Protein AF-W0BD82-F1 (afdb_monomer)

pLDDT: mean 80.07, std 16.19, range [26.8, 98.25]

Radius of gyration: 20.44 Å; Cα contacts (8 Å, |Δi|>4): 645; chains: 1; bounding box: 53×42×52 Å

Foldseek 3Di:
DQQDPDCVNAVFPPDGPDPDADDPVPAPKAFPQDWDWDDAFPDTWIWGWIFHWDDPGNPDTFTAIDTHTDPTPDDDDDQDPFQDDLPVVPDDGGHPQRRVPVPCVVFQKKWWQDAPPLARTDIDTHDDDADPFLAKFFADPFSARKFKWQAKAFPVRHDQAGDPVSIFIEGEDQPVFLAKEFAPSRQVSVLVVQLVQQDPQVVPPDVCLSPVQDWDAPVSGPQVSTGWMWIWGQGHVNPDTRTDIHRSPLQWDCTVHPPRITGGRYDYDPPPCNPVQVSGLVVVVVPSDTGRIYHHCSSSNQWMWMWRNPVSTMITTDGSVVVRHD

Structure (mmCIF, N/CA/C/O backbone):
data_AF-W0BD82-F1
#
_entry.id   AF-W0BD82-F1
#
loop_
_atom_site.group_PDB
_atom_site.id
_atom_site.type_symbol
_atom_site.label_atom_id
_atom_site.label_alt_id
_atom_site.label_comp_id
_atom_site.label_asym_id
_atom_site.label_entity_id
_atom_site.label_seq_id
_atom_site.pdbx_PDB_ins_code
_atom_site.Cartn_x
_atom_site.Cartn_y
_atom_site.Cartn_z
_atom_site.occupancy
_atom_site.B_iso_or_equiv
_atom_site.auth_seq_id
_atom_site.auth_comp_id
_atom_site.auth_asym_id
_atom_site.auth_atom_id
_atom_site.pdbx_PDB_model_num
ATOM 1 N N . MET A 1 1 ? -13.146 2.968 -3.872 1.00 27.31 1 MET A N 1
ATOM 2 C CA . MET A 1 1 ? -13.514 1.536 -3.848 1.00 27.31 1 MET A CA 1
ATOM 3 C C . MET A 1 1 ? -14.741 1.400 -2.956 1.00 27.31 1 MET A C 1
ATOM 5 O O . MET A 1 1 ? -14.710 1.926 -1.852 1.00 27.31 1 MET A O 1
ATOM 9 N N . VAL A 1 2 ? -15.839 0.819 -3.445 1.00 26.80 2 VAL A N 1
ATOM 10 C CA . VAL A 1 2 ? -16.992 0.466 -2.598 1.00 26.80 2 VAL A CA 1
ATOM 11 C C . VAL A 1 2 ? -16.743 -0.956 -2.145 1.00 26.80 2 VAL A C 1
ATOM 13 O O . VAL A 1 2 ? -16.673 -1.845 -2.990 1.00 26.80 2 VAL A O 1
ATOM 16 N N . PHE A 1 3 ? -16.589 -1.169 -0.844 1.00 34.66 3 PHE A N 1
ATOM 17 C CA . PHE A 1 3 ? -16.638 -2.517 -0.296 1.00 34.66 3 PHE A CA 1
ATOM 18 C C . PHE A 1 3 ? -18.090 -2.983 -0.413 1.00 34.66 3 PHE A C 1
ATOM 20 O O . PHE A 1 3 ? -18.936 -2.647 0.411 1.00 34.66 3 PHE A O 1
ATOM 27 N N . THR A 1 4 ? -18.404 -3.664 -1.512 1.00 31.05 4 THR A N 1
ATOM 28 C CA . THR A 1 4 ? -19.652 -4.413 -1.627 1.00 31.05 4 THR A CA 1
ATOM 29 C C . THR A 1 4 ? -19.393 -5.732 -0.928 1.00 31.05 4 THR A C 1
ATOM 31 O O . THR A 1 4 ? -18.601 -6.543 -1.395 1.00 31.05 4 THR A O 1
ATOM 34 N N . ALA A 1 5 ? -19.986 -5.902 0.249 1.00 33.72 5 ALA A N 1
ATOM 35 C CA . ALA A 1 5 ? -20.005 -7.199 0.892 1.00 33.72 5 ALA A CA 1
ATOM 36 C C . ALA A 1 5 ? -20.776 -8.147 -0.035 1.00 33.72 5 ALA A C 1
ATOM 38 O O . ALA A 1 5 ? -21.955 -7.935 -0.308 1.00 33.72 5 ALA A O 1
ATOM 39 N N . ASP A 1 6 ? -20.076 -9.119 -0.606 1.00 35.59 6 ASP A N 1
ATOM 40 C CA . ASP A 1 6 ? -20.697 -10.189 -1.370 1.00 35.59 6 ASP A CA 1
ATOM 41 C C . ASP A 1 6 ? -21.516 -11.070 -0.420 1.00 35.59 6 ASP A C 1
ATOM 43 O O . ASP A 1 6 ? -21.002 -11.489 0.615 1.00 35.59 6 ASP A O 1
ATOM 47 N N . GLU A 1 7 ? -22.763 -11.377 -0.770 1.00 34.41 7 GLU A N 1
ATOM 48 C CA . GLU A 1 7 ? -23.641 -12.251 0.012 1.00 34.41 7 GLU A CA 1
ATOM 49 C C . GLU A 1 7 ? -23.109 -13.692 0.109 1.00 34.41 7 GLU A C 1
ATOM 51 O O . GLU A 1 7 ? -23.473 -14.417 1.026 1.00 34.41 7 GLU A O 1
ATOM 56 N N . SER A 1 8 ? -22.204 -14.127 -0.771 1.00 35.75 8 SER A N 1
ATOM 57 C CA . SER A 1 8 ? -21.546 -15.438 -0.630 1.00 35.75 8 SER A CA 1
ATOM 58 C C . SER A 1 8 ? -20.493 -15.473 0.493 1.00 35.75 8 SER A C 1
ATOM 60 O O . SER A 1 8 ? -20.243 -16.530 1.073 1.00 35.75 8 SER A O 1
ATOM 62 N N . TYR A 1 9 ? -19.913 -14.317 0.840 1.00 33.91 9 TYR A N 1
ATOM 63 C CA . TYR A 1 9 ? -18.836 -14.169 1.833 1.00 33.91 9 TYR A CA 1
ATOM 64 C C . TYR A 1 9 ? -19.286 -13.430 3.111 1.00 33.91 9 TYR A C 1
ATOM 66 O O . TYR A 1 9 ? -18.691 -13.603 4.174 1.00 33.91 9 TYR A O 1
ATOM 74 N N . CYS A 1 10 ? -20.363 -12.645 3.029 1.00 35.41 10 CYS A N 1
ATOM 75 C CA . CYS A 1 10 ? -21.155 -12.108 4.133 1.00 35.41 10 CYS A CA 1
ATOM 76 C C . CYS A 1 10 ? -22.647 -12.163 3.741 1.00 35.41 10 CYS A C 1
ATOM 78 O O . CYS A 1 10 ? -23.223 -11.138 3.358 1.00 35.41 10 CYS A O 1
ATOM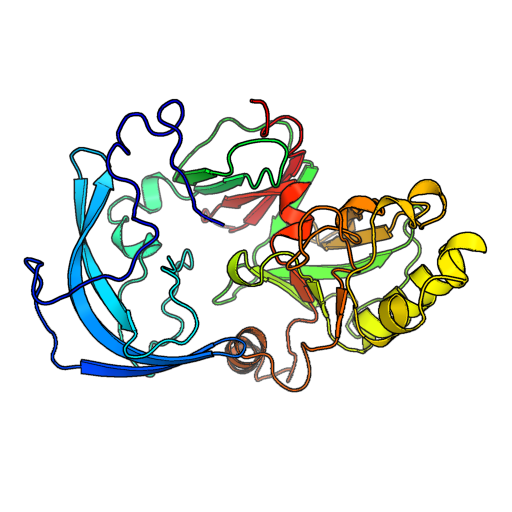 80 N N . PRO A 1 11 ? -23.301 -13.335 3.863 1.00 39.75 11 PRO A N 1
ATOM 81 C CA . PRO A 1 11 ? -24.735 -13.502 3.568 1.00 39.75 11 PRO A CA 1
ATOM 82 C C . PRO A 1 11 ? -25.637 -12.539 4.344 1.00 39.75 11 PRO A C 1
ATOM 84 O O . PRO A 1 11 ? -26.770 -12.271 3.950 1.00 39.75 11 PRO A O 1
ATOM 87 N N . SER A 1 12 ? -25.093 -11.997 5.434 1.00 39.00 12 SER A N 1
ATOM 88 C CA . SER A 1 12 ? -25.736 -11.110 6.383 1.00 39.00 12 SER A CA 1
ATOM 89 C C . SER A 1 12 ? -25.550 -9.610 6.122 1.00 39.00 12 SER A C 1
ATOM 91 O O . SER A 1 12 ? -25.997 -8.769 6.900 1.00 39.00 12 SER A O 1
ATOM 93 N N . CYS A 1 13 ? -24.914 -9.220 5.021 1.00 41.50 13 CYS A N 1
ATOM 94 C CA . CYS A 1 13 ? -24.619 -7.820 4.719 1.00 41.50 13 CYS A CA 1
ATOM 95 C C . CYS A 1 13 ? -25.657 -7.154 3.779 1.00 41.50 13 CYS A C 1
ATOM 97 O O . CYS A 1 13 ? -25.300 -6.313 2.954 1.00 41.50 13 CYS A O 1
ATOM 99 N N . LYS A 1 14 ? -26.957 -7.469 3.924 1.00 42.56 14 LYS A N 1
ATOM 100 C CA . LYS A 1 14 ? -28.064 -6.993 3.051 1.00 42.56 14 LYS A CA 1
ATOM 101 C C . LYS A 1 14 ? -28.249 -5.469 2.976 1.00 42.56 14 LYS A C 1
ATOM 103 O O . LYS A 1 14 ? -28.965 -4.966 2.113 1.00 42.56 14 LYS A O 1
ATOM 108 N N . LYS A 1 15 ? -27.621 -4.713 3.878 1.00 43.41 15 LYS A N 1
ATOM 109 C CA . LYS A 1 15 ? -27.577 -3.248 3.861 1.00 43.41 15 LYS A CA 1
ATOM 110 C C . LYS A 1 15 ? -26.125 -2.828 3.703 1.00 43.41 15 LYS A C 1
ATOM 112 O O . LYS A 1 15 ? -25.404 -2.698 4.689 1.00 43.41 15 LYS A O 1
ATOM 117 N N . ALA A 1 16 ? -25.681 -2.652 2.461 1.00 40.38 16 ALA A N 1
ATOM 118 C CA . ALA A 1 16 ? -24.377 -2.061 2.197 1.00 40.38 16 ALA A CA 1
ATOM 119 C C . ALA A 1 16 ? -24.253 -0.748 2.990 1.00 40.38 16 ALA A C 1
ATOM 121 O O . ALA A 1 16 ? -25.163 0.082 2.937 1.00 40.38 16 ALA A O 1
ATOM 122 N N . LEU A 1 17 ? -23.137 -0.554 3.705 1.00 42.62 17 LEU A N 1
ATOM 123 C CA . LEU A 1 17 ? -22.730 0.769 4.182 1.00 42.62 17 LEU A CA 1
ATOM 124 C C . LEU A 1 17 ? -22.623 1.651 2.938 1.00 42.62 17 LEU A C 1
ATOM 126 O O . LEU A 1 17 ? -21.734 1.500 2.100 1.00 42.62 17 LEU A O 1
ATOM 130 N N . THR A 1 18 ? -23.664 2.450 2.755 1.00 44.38 18 THR A N 1
ATOM 131 C CA . THR A 1 18 ? -24.045 3.080 1.501 1.00 44.38 18 THR A CA 1
ATOM 132 C C . THR A 1 18 ? -22.915 3.932 0.944 1.00 44.38 18 THR A C 1
ATOM 134 O O . THR A 1 18 ? -22.356 4.770 1.646 1.00 44.38 18 THR A O 1
ATOM 137 N N . LYS A 1 19 ? -22.676 3.823 -0.367 1.00 38.34 19 LYS A N 1
ATOM 138 C CA . LYS A 1 19 ? -22.343 5.014 -1.158 1.00 38.34 19 LYS A CA 1
ATOM 139 C C . LYS A 1 19 ? -23.393 6.079 -0.822 1.00 38.34 19 LYS A C 1
ATOM 141 O O . LYS A 1 19 ? -24.553 5.894 -1.176 1.00 38.34 19 LYS A O 1
ATOM 146 N N . GLY A 1 20 ? -23.021 7.150 -0.131 1.00 50.56 20 GLY A N 1
ATOM 147 C CA . GLY A 1 20 ? -23.965 8.225 0.161 1.00 50.56 20 GLY A CA 1
ATOM 148 C C . GLY A 1 20 ? -23.545 9.127 1.311 1.00 50.56 20 GLY A C 1
ATOM 149 O O . GLY A 1 20 ? -22.723 8.762 2.147 1.00 50.56 20 GLY A O 1
ATOM 150 N N . ALA A 1 21 ? -24.129 10.322 1.336 1.00 59.41 21 ALA A N 1
ATOM 151 C CA . ALA A 1 21 ? -24.049 11.216 2.479 1.00 59.41 21 ALA A CA 1
ATOM 152 C C . ALA A 1 21 ? -24.950 10.695 3.606 1.00 59.41 21 ALA A C 1
ATOM 154 O O . ALA A 1 21 ? -26.061 10.219 3.365 1.00 59.41 21 ALA A O 1
ATOM 155 N N . ILE A 1 22 ? -24.476 10.813 4.840 1.00 62.81 22 ILE A N 1
ATOM 156 C CA . ILE A 1 22 ? -25.287 10.561 6.026 1.00 62.81 22 ILE A CA 1
ATOM 157 C C . ILE A 1 22 ? -26.030 11.858 6.356 1.00 62.81 22 ILE A C 1
ATOM 159 O O . ILE A 1 22 ? -25.413 12.921 6.354 1.00 62.81 22 ILE A O 1
ATOM 163 N N . ASN A 1 23 ? -27.332 11.778 6.653 1.00 68.69 23 ASN A N 1
ATOM 164 C CA . ASN A 1 23 ? -28.069 12.880 7.274 1.00 68.69 23 ASN A CA 1
ATOM 165 C C . ASN A 1 23 ? -28.275 12.568 8.769 1.00 68.69 23 ASN A C 1
ATOM 167 O O . ASN A 1 23 ? -29.175 11.788 9.092 1.00 68.69 23 ASN A O 1
ATOM 171 N N . PRO A 1 24 ? -27.474 13.172 9.668 1.00 67.94 24 PRO A N 1
ATOM 172 C CA . PRO A 1 24 ? -27.549 12.932 11.107 1.00 67.94 24 PRO A CA 1
ATOM 173 C C . PRO A 1 24 ? -28.940 13.197 11.704 1.00 67.94 24 PRO A C 1
ATOM 175 O O . PRO A 1 24 ? -29.356 12.495 12.616 1.00 67.94 24 PRO A O 1
ATOM 178 N N . GLU A 1 25 ? -29.690 14.163 11.164 1.00 70.25 25 GLU A N 1
ATOM 179 C CA . GLU A 1 25 ? -31.021 14.551 11.664 1.00 70.25 25 GLU A CA 1
ATOM 180 C C . GLU A 1 25 ? -32.093 13.477 11.425 1.00 70.25 25 GLU A C 1
ATOM 182 O O . GLU A 1 25 ? -33.153 13.505 12.043 1.00 70.25 25 GLU A O 1
ATOM 187 N N . LYS A 1 26 ? -31.829 12.526 10.521 1.00 69.19 26 LYS A N 1
ATOM 188 C CA . LYS A 1 26 ? -32.745 11.428 10.173 1.00 69.19 26 LYS A CA 1
ATOM 189 C C . LYS A 1 26 ? -32.379 10.104 10.846 1.00 69.19 26 LYS A C 1
ATOM 191 O O . LYS A 1 26 ? -32.926 9.068 10.473 1.00 69.19 26 LYS A O 1
ATOM 196 N N . MET A 1 27 ? -31.430 10.113 11.778 1.00 67.06 27 MET A N 1
ATOM 197 C CA . MET A 1 27 ? -30.938 8.910 12.444 1.00 67.06 27 MET A CA 1
ATOM 198 C C . MET A 1 27 ? -31.148 8.990 13.954 1.00 67.06 27 MET A C 1
ATOM 200 O O . MET A 1 27 ? -31.100 10.068 14.539 1.00 67.06 27 MET A O 1
ATOM 204 N N . ASP A 1 28 ? -31.319 7.831 14.588 1.00 71.06 28 ASP A N 1
ATOM 205 C CA . ASP A 1 28 ? -31.291 7.706 16.046 1.00 71.06 28 ASP A CA 1
ATOM 206 C C . ASP A 1 28 ? -29.833 7.705 16.532 1.00 71.06 28 ASP A C 1
ATOM 208 O O . ASP A 1 28 ? -29.162 6.671 16.592 1.00 71.06 28 ASP A O 1
ATOM 212 N N . ILE A 1 29 ? -29.293 8.905 16.743 1.00 78.06 29 ILE A N 1
ATOM 213 C CA . ILE A 1 29 ? -27.889 9.137 17.093 1.00 78.06 29 ILE A CA 1
ATOM 214 C C . ILE A 1 29 ? -27.776 10.162 18.216 1.00 78.06 29 ILE A C 1
ATOM 216 O O . ILE A 1 29 ? -28.561 11.103 18.323 1.00 78.06 29 ILE A O 1
ATOM 220 N N . TYR A 1 30 ? -26.722 10.032 19.015 1.00 82.25 30 TYR A N 1
ATOM 221 C CA . TYR A 1 30 ? -26.390 11.005 20.045 1.00 82.25 30 TYR A CA 1
ATOM 222 C C . TYR A 1 30 ? -25.354 12.002 19.520 1.00 82.25 30 TYR A C 1
ATOM 224 O O . TYR A 1 30 ? -24.216 11.637 19.217 1.00 82.25 30 TYR A O 1
ATOM 232 N N . ASN A 1 31 ? -25.727 13.277 19.414 1.00 81.69 31 ASN A N 1
ATOM 233 C CA . ASN A 1 31 ? -24.783 14.342 19.080 1.00 81.69 31 ASN A CA 1
ATOM 234 C C . ASN A 1 31 ? -23.906 14.663 20.297 1.00 81.69 31 ASN A C 1
ATOM 236 O O . ASN A 1 31 ? -24.405 15.020 21.361 1.00 81.69 31 ASN A O 1
ATOM 240 N N . THR A 1 32 ? -22.587 14.577 20.134 1.00 81.69 32 THR A N 1
ATOM 241 C CA . THR A 1 32 ? -21.650 14.882 21.226 1.00 81.69 32 THR A CA 1
ATOM 242 C C . THR A 1 32 ? -21.374 16.381 21.389 1.00 81.69 32 THR A C 1
ATOM 244 O O . THR A 1 32 ? -20.658 16.765 22.311 1.00 81.69 32 THR A O 1
ATOM 247 N N . ASN A 1 33 ? -21.887 17.222 20.480 1.00 80.38 33 ASN A N 1
ATOM 248 C CA . ASN A 1 33 ? -21.590 18.652 20.331 1.00 80.38 33 ASN A CA 1
ATOM 249 C C . ASN A 1 33 ? -20.097 18.973 20.127 1.00 80.38 33 ASN A C 1
ATOM 251 O O . ASN A 1 33 ? -19.691 20.132 20.206 1.00 80.38 33 ASN A O 1
ATOM 255 N N . LYS A 1 34 ? -19.263 17.964 19.841 1.00 85.62 34 LYS A N 1
ATOM 256 C CA . LYS A 1 34 ? -17.841 18.142 19.543 1.00 85.62 34 LYS A CA 1
ATOM 257 C C . LYS A 1 34 ? -17.617 18.262 18.043 1.00 85.62 34 LYS A C 1
ATOM 259 O O . LYS A 1 34 ? -18.116 17.459 17.253 1.00 85.62 34 LYS A O 1
ATOM 264 N N . THR A 1 35 ? -16.785 19.226 17.670 1.00 85.88 35 THR A N 1
ATOM 265 C CA . THR A 1 35 ? -16.319 19.432 16.298 1.00 85.88 35 THR A CA 1
ATOM 266 C C . THR A 1 35 ? -14.804 19.327 16.230 1.00 85.88 35 THR A C 1
ATOM 268 O O . THR A 1 35 ? -14.109 19.816 17.120 1.00 85.88 35 THR A O 1
ATOM 271 N N . LEU A 1 36 ? -14.279 18.726 15.165 1.00 84.06 36 LEU A N 1
ATOM 272 C CA . LEU A 1 36 ? -12.845 18.580 14.936 1.00 84.06 36 LEU A CA 1
ATOM 273 C C . LEU A 1 36 ? -12.457 19.021 13.536 1.00 84.06 36 LEU A C 1
ATOM 275 O O . LEU A 1 36 ? -13.135 18.708 12.561 1.00 84.06 36 LEU A O 1
ATOM 279 N N . PHE A 1 37 ? -11.288 19.644 13.441 1.00 81.38 37 PHE A N 1
ATOM 280 C CA . PHE A 1 37 ? -10.637 19.892 12.166 1.00 81.38 37 PHE A CA 1
ATOM 281 C C . PHE A 1 37 ? -9.775 18.687 11.758 1.00 81.38 37 PHE A C 1
ATOM 283 O O . PHE A 1 37 ? -8.877 18.239 12.491 1.00 81.38 37 PHE A O 1
ATOM 290 N N . LEU A 1 38 ? -10.051 18.135 10.581 1.00 73.94 38 LEU A N 1
ATOM 291 C CA . LEU A 1 38 ? -9.370 16.978 10.023 1.00 73.94 38 LEU A CA 1
ATOM 292 C C . LEU A 1 38 ? -8.516 17.401 8.828 1.00 73.94 38 LEU A C 1
ATOM 294 O O . LEU A 1 38 ? -9.031 17.818 7.802 1.00 73.94 38 LEU A O 1
ATOM 298 N N . ASN A 1 39 ? -7.201 17.213 8.959 1.00 70.12 39 ASN A N 1
ATOM 299 C CA . ASN A 1 39 ? -6.252 17.278 7.848 1.00 70.12 39 ASN A CA 1
ATOM 300 C C . ASN A 1 39 ? -5.769 15.858 7.517 1.00 70.12 39 ASN A C 1
ATOM 302 O O . ASN A 1 39 ? -5.130 15.209 8.365 1.00 70.12 39 ASN A O 1
ATOM 306 N N . TYR A 1 40 ? -6.059 15.373 6.309 1.00 64.88 40 TYR A N 1
ATOM 307 C CA . TYR A 1 40 ? -5.602 14.071 5.812 1.00 64.88 40 TYR A CA 1
ATOM 308 C C . TYR A 1 40 ? -5.409 14.113 4.292 1.00 64.88 40 TYR A C 1
ATOM 310 O O . TYR A 1 40 ? -6.234 14.663 3.575 1.00 64.88 40 TYR A O 1
ATOM 318 N N . GLY A 1 41 ? -4.297 13.554 3.800 1.00 62.78 41 GLY A N 1
ATOM 319 C CA . GLY A 1 41 ? -3.919 13.668 2.387 1.00 62.78 41 GLY A CA 1
ATOM 320 C C . GLY A 1 41 ? -3.975 15.120 1.892 1.00 62.78 41 GLY A C 1
ATOM 321 O O . GLY A 1 41 ? -3.326 15.997 2.466 1.00 62.78 41 GLY A O 1
ATOM 322 N N . SER A 1 42 ? -4.779 15.359 0.853 1.00 60.66 42 SER A N 1
ATOM 323 C CA . SER A 1 42 ? -5.089 16.680 0.288 1.00 60.66 42 SER A CA 1
ATOM 324 C C . SER A 1 42 ? -6.369 17.327 0.843 1.00 60.66 42 SER A C 1
ATOM 326 O O . SER A 1 42 ? -6.657 18.474 0.500 1.00 60.66 42 SER A O 1
ATOM 328 N N . ALA A 1 43 ? -7.128 16.631 1.694 1.00 65.25 43 ALA A N 1
ATOM 329 C CA . ALA A 1 43 ? -8.412 17.085 2.216 1.00 65.25 43 ALA A CA 1
ATOM 330 C C . ALA A 1 43 ? -8.273 17.828 3.556 1.00 65.25 43 ALA A C 1
ATOM 332 O O . ALA A 1 43 ? -7.430 17.507 4.409 1.00 65.25 43 ALA A O 1
ATOM 333 N N . LYS A 1 44 ? -9.132 18.837 3.724 1.00 72.06 44 LYS A N 1
ATOM 334 C CA . LYS A 1 44 ? -9.312 19.608 4.954 1.00 72.06 44 LYS A CA 1
ATOM 335 C C . LYS A 1 44 ? -10.803 19.690 5.238 1.00 72.06 44 LYS A C 1
ATOM 337 O O . LYS A 1 44 ? -11.505 20.424 4.552 1.00 72.06 44 LYS A O 1
ATOM 342 N N . ASP A 1 45 ? -11.263 18.958 6.241 1.00 76.56 45 ASP A N 1
ATOM 343 C CA . ASP A 1 45 ? -12.683 18.876 6.575 1.00 76.56 45 ASP A CA 1
ATOM 344 C C . ASP A 1 45 ? -12.931 19.277 8.029 1.00 76.56 45 ASP A C 1
ATOM 346 O O . ASP A 1 45 ? -12.077 19.101 8.905 1.00 76.56 45 ASP A O 1
ATOM 350 N N . THR A 1 46 ? -14.141 19.760 8.303 1.00 84.00 46 THR A N 1
ATOM 351 C CA . THR A 1 46 ? -14.653 19.870 9.671 1.00 84.00 46 THR A CA 1
ATOM 352 C C . THR A 1 46 ? -15.606 18.713 9.929 1.00 84.00 46 THR A C 1
ATOM 354 O O . THR A 1 46 ? -16.614 18.559 9.241 1.00 84.00 46 THR A O 1
ATOM 357 N N . ALA A 1 47 ? -15.299 17.899 10.933 1.00 85.62 47 ALA A N 1
ATOM 358 C CA . ALA A 1 47 ? -16.148 16.802 11.367 1.00 85.62 47 ALA A CA 1
ATOM 359 C C . ALA A 1 47 ? -16.951 17.199 12.605 1.00 85.62 47 ALA A C 1
ATOM 361 O O . ALA A 1 47 ? -16.394 17.756 13.549 1.00 85.62 47 ALA A O 1
ATOM 362 N N . THR A 1 48 ? -18.237 16.860 12.635 1.00 86.44 48 THR A N 1
ATOM 363 C CA . THR A 1 48 ? -19.025 16.805 13.876 1.00 86.44 48 THR A CA 1
ATOM 364 C C . THR A 1 48 ? -19.095 15.357 14.345 1.00 86.44 48 THR A C 1
ATOM 366 O O . THR A 1 48 ? -19.273 14.450 13.528 1.00 86.44 48 THR A O 1
ATOM 369 N N . ILE A 1 49 ? -18.913 15.133 15.644 1.00 86.62 49 ILE A N 1
ATOM 370 C CA . ILE A 1 49 ? -18.859 13.788 16.216 1.00 86.62 49 ILE A CA 1
ATOM 371 C C . ILE A 1 49 ? -20.228 13.399 16.761 1.00 86.62 49 ILE A C 1
ATOM 373 O O . ILE A 1 49 ? -20.806 14.096 17.601 1.00 86.62 49 ILE A O 1
ATOM 377 N N . TYR A 1 50 ? -20.694 12.235 16.335 1.00 85.56 50 TYR A N 1
ATOM 378 C CA . TYR A 1 50 ? -21.912 11.607 16.829 1.00 85.56 50 TYR A CA 1
ATOM 379 C C . TYR A 1 50 ? -21.580 10.232 17.393 1.00 85.56 50 TYR A C 1
ATOM 381 O O . TYR A 1 50 ? -20.588 9.624 16.999 1.00 85.56 50 TYR A O 1
ATOM 389 N N . ILE A 1 51 ? -22.422 9.721 18.283 1.00 85.62 51 ILE A N 1
ATOM 390 C CA . ILE A 1 51 ? -22.433 8.312 18.663 1.00 85.62 51 ILE A CA 1
ATOM 391 C C . ILE A 1 51 ? -23.624 7.671 17.960 1.00 85.62 51 ILE A C 1
ATOM 393 O O . ILE A 1 51 ? -24.761 8.097 18.161 1.00 85.62 51 ILE A O 1
ATOM 397 N N . ALA A 1 52 ? -23.358 6.671 17.128 1.00 80.94 52 ALA A N 1
ATOM 398 C CA . ALA A 1 52 ? -24.364 5.998 16.316 1.00 80.94 52 ALA A CA 1
ATOM 399 C C . ALA A 1 52 ? -24.228 4.474 16.421 1.00 80.94 52 ALA A C 1
ATOM 401 O O . ALA A 1 52 ? -23.101 3.974 16.515 1.00 80.94 52 ALA A O 1
ATOM 402 N N . PRO A 1 53 ? -25.336 3.714 16.378 1.00 77.44 53 PRO A N 1
ATOM 403 C CA . PRO A 1 53 ? -25.269 2.270 16.216 1.00 77.44 53 PRO A CA 1
ATOM 404 C C . PRO A 1 53 ? -24.785 1.934 14.799 1.00 77.44 53 PRO A C 1
ATOM 406 O O . PRO A 1 53 ? -25.417 2.285 13.805 1.00 77.44 53 PRO A O 1
ATOM 409 N N . ILE A 1 54 ? -23.651 1.244 14.703 1.00 76.38 54 ILE A N 1
ATOM 410 C CA . ILE A 1 54 ? -23.113 0.710 13.453 1.00 76.38 54 ILE A CA 1
ATOM 411 C C . ILE A 1 54 ? -23.365 -0.790 13.418 1.00 76.38 54 ILE A C 1
ATOM 413 O O . ILE A 1 54 ? -22.872 -1.541 14.262 1.00 76.38 54 ILE A O 1
ATOM 417 N N . GLN A 1 55 ? -24.142 -1.218 12.428 1.00 73.00 55 GLN A N 1
ATOM 418 C CA . GLN A 1 55 ? -24.376 -2.624 12.137 1.00 73.00 55 GLN A CA 1
ATOM 419 C C . GLN A 1 55 ? -23.157 -3.198 11.404 1.00 73.00 55 GLN A C 1
ATOM 421 O O . GLN A 1 55 ? -22.747 -2.667 10.373 1.00 73.00 55 GLN A O 1
ATOM 426 N N . TYR A 1 56 ? -22.569 -4.267 11.943 1.00 69.00 56 TYR A N 1
ATOM 427 C CA . TYR A 1 56 ? -21.402 -4.942 11.351 1.00 69.00 56 TYR A CA 1
ATOM 428 C C . TYR A 1 56 ? -21.664 -6.420 11.016 1.00 69.00 56 TYR A C 1
ATOM 430 O O . TYR A 1 56 ? -20.816 -7.081 10.424 1.00 69.00 56 TYR A O 1
ATOM 438 N N . SER A 1 57 ? -22.836 -6.939 11.392 1.00 62.16 57 SER A N 1
ATOM 439 C CA . SER A 1 57 ? -23.424 -8.196 10.905 1.00 62.16 57 SER A CA 1
ATOM 440 C C . SER A 1 57 ? -24.951 -8.132 11.072 1.00 62.16 57 SER A C 1
ATOM 442 O O . SER A 1 57 ? -25.431 -7.209 11.731 1.00 62.16 57 SER A O 1
ATOM 444 N N . GLU A 1 58 ? -25.704 -9.089 10.518 1.00 61.22 58 GLU A N 1
ATOM 445 C CA . GLU A 1 58 ? -27.186 -9.127 10.558 1.00 61.22 58 GLU A CA 1
ATOM 446 C C . GLU A 1 58 ? -27.759 -8.793 11.939 1.00 61.22 58 GLU A C 1
ATOM 448 O O . GLU A 1 58 ? -28.562 -7.872 12.061 1.00 61.22 58 GLU A O 1
ATOM 453 N N . ASP A 1 59 ? -27.252 -9.447 12.982 1.00 66.25 59 ASP A N 1
ATOM 454 C CA . ASP A 1 59 ? -27.829 -9.345 14.327 1.00 66.25 59 ASP A CA 1
ATOM 455 C C . ASP A 1 59 ? -26.958 -8.548 15.302 1.00 66.25 59 ASP A C 1
ATOM 457 O O . ASP A 1 59 ? -27.267 -8.459 16.492 1.00 66.25 59 ASP A O 1
ATOM 461 N N . LYS A 1 60 ? -25.832 -7.989 14.835 1.00 68.31 60 LYS A N 1
ATOM 462 C CA . LYS A 1 60 ? -24.887 -7.290 15.714 1.00 68.31 60 LYS A CA 1
ATOM 463 C C . LYS A 1 60 ? -24.674 -5.851 15.297 1.00 68.31 60 LYS A C 1
ATOM 465 O O . LYS A 1 60 ? -24.222 -5.542 14.192 1.00 68.31 60 LYS A O 1
ATOM 470 N N . GLN A 1 61 ? -24.920 -4.991 16.272 1.00 75.56 61 GLN A N 1
ATOM 471 C CA . GLN A 1 61 ? -24.653 -3.570 16.227 1.00 75.56 61 GLN A CA 1
ATOM 472 C C 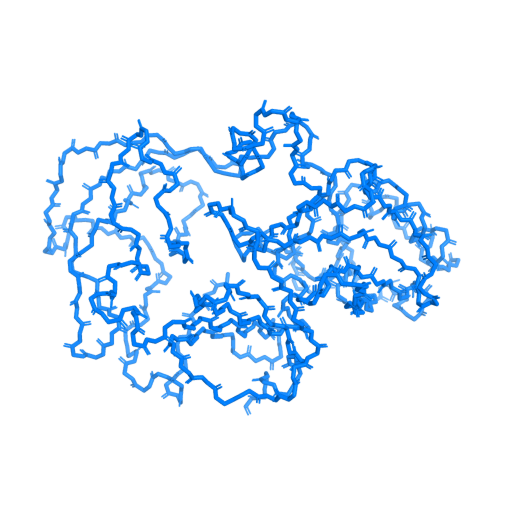. GLN A 1 61 ? -23.704 -3.179 17.350 1.00 75.56 61 GLN A C 1
ATOM 474 O O . GLN A 1 61 ? -23.624 -3.829 18.393 1.00 75.56 61 GLN A O 1
ATOM 479 N N . LEU A 1 62 ? -22.991 -2.091 17.121 1.00 76.12 62 LEU A N 1
ATOM 480 C CA . LEU A 1 62 ? -22.062 -1.509 18.065 1.00 76.12 62 LEU A CA 1
ATOM 481 C C . LEU A 1 62 ? -22.269 0.002 18.055 1.00 76.12 62 LEU A C 1
ATOM 483 O O . LEU A 1 62 ? -22.170 0.628 17.003 1.00 76.12 62 LEU A O 1
ATOM 487 N N . ALA A 1 63 ? -22.488 0.608 19.220 1.00 82.69 63 ALA A N 1
ATOM 488 C CA . ALA A 1 63 ? -22.458 2.061 19.330 1.00 82.69 63 ALA A CA 1
ATOM 489 C C . ALA A 1 63 ? -21.026 2.560 19.086 1.00 82.69 63 ALA A C 1
ATOM 491 O O . ALA A 1 63 ? -20.103 2.183 19.808 1.00 82.69 63 ALA A O 1
ATOM 492 N N . MET A 1 64 ? -20.817 3.421 18.095 1.00 82.69 64 MET A N 1
ATOM 493 C CA . MET A 1 64 ? -19.511 3.962 17.716 1.00 82.69 64 MET A CA 1
ATOM 494 C C . MET A 1 64 ? -19.529 5.474 17.620 1.00 82.69 64 MET A C 1
ATOM 496 O O . MET A 1 64 ? -20.531 6.057 17.221 1.00 82.69 64 MET A O 1
ATOM 500 N N . GLU A 1 65 ? -18.384 6.088 17.906 1.00 84.25 65 GLU A N 1
ATOM 501 C CA . GLU A 1 65 ? -18.151 7.467 17.496 1.00 84.25 65 GLU A CA 1
ATOM 502 C C . GLU A 1 65 ? -17.968 7.503 15.975 1.00 84.25 65 GLU A C 1
ATOM 504 O O . GLU A 1 65 ? -17.087 6.837 15.425 1.00 84.25 65 GLU A O 1
ATOM 509 N N . ILE A 1 66 ? -18.825 8.264 15.300 1.00 82.44 66 ILE A N 1
ATOM 510 C CA . ILE A 1 66 ? -18.755 8.542 13.870 1.00 82.44 66 ILE A CA 1
ATOM 511 C C . ILE A 1 66 ? -18.441 10.018 13.649 1.00 82.44 66 ILE A C 1
ATOM 513 O O . ILE A 1 66 ? -18.917 10.898 14.368 1.00 82.44 66 ILE A O 1
ATOM 517 N N . PHE A 1 67 ? -17.634 10.283 12.629 1.00 83.50 67 PHE A N 1
ATOM 518 C CA . PHE A 1 67 ? -17.184 11.619 12.261 1.00 83.50 67 PHE A CA 1
ATOM 519 C C . PHE A 1 67 ? -17.911 12.015 10.983 1.00 83.50 67 PHE A C 1
ATOM 521 O O . PHE A 1 67 ? -17.591 11.519 9.904 1.00 83.50 67 PHE A O 1
ATOM 528 N N . VAL A 1 68 ? -18.912 12.881 11.105 1.00 80.69 68 VAL A N 1
ATOM 529 C CA . VAL A 1 68 ? -19.690 13.346 9.956 1.00 80.69 68 VAL A CA 1
ATOM 530 C C . VAL A 1 68 ? -19.043 14.617 9.428 1.00 80.69 68 VAL A C 1
ATOM 532 O O . VAL A 1 68 ? -19.012 15.638 10.120 1.00 80.69 68 VAL A O 1
ATOM 535 N N . LEU A 1 69 ? -18.493 14.532 8.218 1.00 78.38 69 LEU A N 1
ATOM 536 C CA . LEU A 1 69 ? -17.833 15.644 7.540 1.00 78.38 69 LEU A CA 1
ATOM 537 C C . LEU A 1 69 ? -18.888 16.622 7.015 1.00 78.38 69 LEU A C 1
ATOM 539 O O . LEU A 1 69 ? -19.774 16.224 6.258 1.00 78.38 69 LEU A O 1
ATOM 543 N N . LYS A 1 70 ? -18.789 17.892 7.411 1.00 71.00 70 LYS A N 1
ATOM 544 C CA . LYS A 1 70 ? -19.581 18.981 6.830 1.00 71.00 70 LYS A CA 1
ATOM 545 C C . LYS A 1 70 ? -18.830 19.553 5.630 1.00 71.00 70 LYS A C 1
ATOM 547 O O . LYS A 1 70 ? -17.620 19.745 5.710 1.00 71.00 70 LYS A O 1
ATOM 552 N N . ASP A 1 71 ? -19.553 19.788 4.537 1.00 65.81 71 ASP A N 1
ATOM 553 C CA . ASP A 1 71 ? -19.065 20.495 3.343 1.00 65.81 71 ASP A CA 1
ATOM 554 C C . ASP A 1 71 ? -17.854 19.853 2.643 1.00 65.81 71 ASP A C 1
ATOM 556 O O . ASP A 1 71 ? -17.060 20.534 1.991 1.00 65.81 71 ASP A O 1
ATOM 560 N N . SER A 1 72 ? -17.712 18.527 2.751 1.00 64.50 72 SER A N 1
ATOM 561 C CA . SER A 1 72 ? -16.618 17.827 2.079 1.00 64.50 72 SER A CA 1
ATOM 562 C C . SER A 1 72 ? -16.801 17.863 0.564 1.00 64.50 72 SER A C 1
ATOM 564 O O . SER A 1 72 ? -17.819 17.425 0.024 1.00 64.50 72 SER A O 1
ATOM 566 N N . ASN A 1 73 ? -15.775 18.339 -0.138 1.00 55.56 73 ASN A N 1
ATOM 567 C CA . ASN A 1 73 ? -15.713 18.335 -1.600 1.00 55.56 73 ASN A CA 1
ATOM 568 C C . ASN A 1 73 ? -15.452 16.933 -2.189 1.00 55.56 73 ASN A C 1
ATOM 570 O O . ASN A 1 73 ? -15.452 16.770 -3.410 1.00 55.56 73 ASN A O 1
ATOM 574 N N . GLN A 1 74 ? -15.239 15.924 -1.336 1.00 55.19 74 GLN A N 1
ATOM 575 C CA . GLN A 1 74 ? -15.058 14.524 -1.708 1.00 55.19 74 GLN A CA 1
ATOM 576 C C . GLN A 1 74 ? -15.946 13.632 -0.827 1.00 55.19 74 GLN A C 1
ATOM 578 O O . GLN A 1 74 ? -15.467 13.077 0.165 1.00 55.19 74 GLN A O 1
ATOM 583 N N . PRO A 1 75 ? -17.241 13.463 -1.165 1.00 54.97 75 PRO A N 1
ATOM 584 C CA . PRO A 1 75 ? -18.150 12.640 -0.376 1.00 54.97 75 PRO A CA 1
ATOM 585 C C . PRO A 1 75 ? -17.689 11.179 -0.409 1.00 54.97 75 PRO A C 1
ATOM 587 O O . PRO A 1 75 ? -17.929 10.440 -1.365 1.00 54.97 75 PRO A O 1
ATOM 590 N N . SER A 1 76 ? -16.998 10.764 0.647 1.00 61.62 76 SER A N 1
ATOM 591 C CA . SER A 1 76 ? -16.539 9.397 0.843 1.00 61.62 76 SER A CA 1
ATOM 592 C C . SER A 1 76 ? -16.762 8.984 2.293 1.00 61.62 76 SER A C 1
ATOM 594 O O . SER A 1 76 ? -16.574 9.766 3.223 1.00 61.62 76 SER A O 1
ATOM 596 N N . SER A 1 77 ? -17.203 7.745 2.486 1.00 69.44 77 SER A N 1
ATOM 597 C CA . SER A 1 77 ? -17.271 7.120 3.805 1.00 69.44 77 SER A CA 1
ATOM 598 C C . SER A 1 77 ? -16.002 6.301 4.004 1.00 69.44 77 SER A C 1
ATOM 600 O O . SER A 1 77 ? -15.682 5.442 3.182 1.00 69.44 77 SER A O 1
ATOM 602 N N . ILE A 1 78 ? -15.269 6.577 5.081 1.00 75.81 78 ILE A N 1
ATOM 603 C CA . ILE A 1 78 ? -13.994 5.926 5.391 1.00 75.81 78 ILE A CA 1
ATOM 604 C C . ILE A 1 78 ? -14.153 5.130 6.683 1.00 75.81 78 ILE A C 1
ATOM 606 O O . ILE A 1 78 ? -14.625 5.656 7.689 1.00 75.81 78 ILE A O 1
ATOM 610 N N . ILE A 1 79 ? -13.704 3.875 6.669 1.00 79.75 79 ILE A N 1
ATOM 611 C CA . ILE A 1 79 ? -13.574 3.052 7.873 1.00 79.75 79 ILE A CA 1
ATOM 612 C C . ILE A 1 79 ? -12.086 2.892 8.167 1.00 79.75 79 ILE A C 1
ATOM 614 O O . ILE A 1 79 ? -11.345 2.275 7.403 1.00 79.75 79 ILE A O 1
ATOM 618 N N . GLY A 1 80 ? -11.639 3.465 9.283 1.00 80.12 80 GLY A N 1
ATOM 619 C CA . GLY A 1 80 ? -10.270 3.303 9.755 1.00 80.12 80 GLY A CA 1
ATOM 620 C C . GLY A 1 80 ? -10.061 1.915 10.354 1.00 80.12 80 GLY A C 1
ATOM 621 O O . GLY A 1 80 ? -10.486 1.656 11.476 1.00 80.12 80 GLY A O 1
ATOM 622 N N . MET A 1 81 ? -9.353 1.045 9.635 1.00 83.38 81 MET A N 1
ATOM 623 C CA . MET A 1 81 ? -9.003 -0.309 10.086 1.00 83.38 81 MET A CA 1
ATOM 624 C C . MET A 1 81 ? -7.675 -0.334 10.852 1.00 83.38 81 MET A C 1
ATOM 626 O O . MET A 1 81 ? -6.921 -1.291 10.751 1.00 83.38 81 MET A O 1
ATOM 630 N N . ILE A 1 82 ? -7.348 0.732 11.583 1.00 81.69 82 ILE A N 1
ATOM 631 C CA . ILE A 1 82 ? -6.152 0.828 12.429 1.00 81.69 82 ILE A CA 1
ATOM 632 C C . ILE A 1 82 ? -6.572 0.537 13.871 1.00 81.69 82 ILE A C 1
ATOM 634 O O . ILE A 1 82 ? -7.582 1.051 14.341 1.00 81.69 82 ILE A O 1
ATOM 638 N N . HIS A 1 83 ? -5.805 -0.291 14.579 1.00 78.00 83 HIS A N 1
ATOM 639 C CA . HIS A 1 83 ? -6.105 -0.724 15.952 1.00 78.00 83 HIS A CA 1
ATOM 640 C C . HIS A 1 83 ? -5.579 0.238 17.038 1.00 78.00 83 HIS A C 1
ATOM 642 O O . HIS A 1 83 ? -5.616 -0.069 18.225 1.00 78.00 83 HIS A O 1
ATOM 648 N N . HIS A 1 84 ? -5.104 1.416 16.638 1.00 78.19 84 HIS A N 1
ATOM 649 C CA . HIS A 1 84 ? -4.628 2.475 17.520 1.00 78.19 84 HIS A CA 1
ATOM 650 C C . HIS A 1 84 ? -5.407 3.768 17.299 1.00 78.19 84 HIS A C 1
ATOM 652 O O . HIS A 1 84 ? -5.756 4.108 16.166 1.00 78.19 84 HIS A O 1
ATOM 658 N N . ASP A 1 85 ? -5.595 4.540 18.367 1.00 76.19 85 ASP A N 1
ATOM 659 C CA . ASP A 1 85 ? -6.074 5.910 18.249 1.00 76.19 85 ASP A CA 1
ATOM 660 C C . ASP A 1 85 ? -4.921 6.807 17.747 1.00 76.19 85 ASP A C 1
ATOM 662 O O . ASP A 1 85 ? -3.936 7.117 18.430 1.00 76.19 85 ASP A O 1
ATOM 666 N N . LEU A 1 86 ? -5.009 7.196 16.474 1.00 74.94 86 LEU A N 1
ATOM 667 C CA . LEU A 1 86 ? -4.022 8.063 15.830 1.00 74.94 86 LEU A CA 1
ATOM 668 C C . LEU A 1 86 ? -4.133 9.533 16.256 1.00 74.94 86 LEU A C 1
ATOM 670 O O . LEU A 1 86 ? -3.269 10.332 15.885 1.00 74.94 86 LEU A O 1
ATOM 674 N N . ARG A 1 87 ? -5.199 9.916 16.965 1.00 72.69 87 ARG A N 1
ATOM 675 C CA . ARG A 1 87 ? -5.549 11.303 17.286 1.00 72.69 87 ARG A CA 1
ATOM 676 C C . ARG A 1 87 ? -5.835 11.508 18.773 1.00 72.69 87 ARG A C 1
ATOM 678 O O . ARG A 1 87 ? -6.445 12.518 19.095 1.00 72.69 87 ARG A O 1
ATOM 685 N N . GLU A 1 88 ? -5.277 10.666 19.646 1.00 74.75 88 GLU A N 1
ATOM 686 C CA . GLU A 1 88 ? -5.378 10.758 21.119 1.00 74.75 88 GLU A CA 1
ATOM 687 C C . GLU A 1 88 ? -5.142 12.175 21.674 1.00 74.75 88 GLU A C 1
ATOM 689 O O . GLU A 1 88 ? -5.741 12.556 22.675 1.00 74.75 88 GLU A O 1
ATOM 694 N N . SER A 1 89 ? -4.289 12.978 21.023 1.00 72.06 89 SER A N 1
ATOM 695 C CA . SER A 1 89 ? -4.011 14.371 21.408 1.00 72.06 89 SER A CA 1
ATOM 696 C C . SER A 1 89 ? -5.143 15.361 21.107 1.00 72.06 89 SER A C 1
ATOM 698 O O . SER A 1 89 ? -5.122 16.482 21.603 1.00 72.06 89 SER A O 1
ATOM 700 N N . MET A 1 90 ? -6.103 14.983 20.266 1.00 72.19 90 MET A N 1
ATOM 701 C CA . MET A 1 90 ? -7.222 15.820 19.823 1.00 72.19 90 MET A CA 1
ATOM 702 C C . MET A 1 90 ? -8.567 15.264 20.267 1.00 72.19 90 MET A C 1
ATOM 704 O O . MET A 1 90 ? -9.463 16.020 20.631 1.00 72.19 90 MET A O 1
ATOM 708 N N . ILE A 1 91 ? -8.715 13.947 20.214 1.00 78.06 91 ILE A N 1
ATOM 709 C CA . ILE A 1 91 ? -9.883 13.234 20.696 1.00 78.06 91 ILE A CA 1
ATOM 710 C C . ILE A 1 91 ? -9.444 11.856 21.157 1.00 78.06 91 ILE A C 1
ATOM 712 O O . ILE A 1 91 ? -8.680 11.190 20.472 1.00 78.06 91 ILE A O 1
ATOM 716 N N . LYS A 1 92 ? -9.951 11.438 22.312 1.00 80.75 92 LYS A N 1
ATOM 717 C CA . LYS A 1 92 ? -9.842 10.058 22.761 1.00 80.75 92 LYS A CA 1
ATOM 718 C C . LYS A 1 92 ? -11.059 9.305 22.240 1.00 80.75 92 LYS A C 1
ATOM 720 O O . LYS A 1 92 ? -12.164 9.607 22.686 1.00 80.75 92 LYS A O 1
ATOM 725 N N . PHE A 1 93 ? -10.854 8.361 21.330 1.00 80.25 93 PHE A N 1
ATOM 726 C CA . PHE A 1 93 ? -11.912 7.481 20.829 1.00 80.25 93 PHE A CA 1
ATOM 727 C C . PHE A 1 93 ? -11.425 6.033 20.751 1.00 80.25 93 PHE A C 1
ATOM 729 O O . PHE A 1 93 ? -10.227 5.764 20.687 1.00 80.25 93 PHE A O 1
ATOM 736 N N . THR A 1 94 ? -12.350 5.075 20.753 1.00 81.56 94 THR A N 1
ATOM 737 C CA . THR A 1 94 ? -12.002 3.661 20.543 1.00 81.56 94 THR A CA 1
ATOM 738 C C . THR A 1 94 ? -12.048 3.345 19.045 1.00 81.56 94 THR A C 1
ATOM 740 O O . THR A 1 94 ? -13.130 3.446 18.457 1.00 81.56 94 THR A O 1
ATOM 743 N N . PRO A 1 95 ? -10.926 2.948 18.407 1.00 82.69 95 PRO A N 1
ATOM 744 C CA . PRO A 1 95 ? -10.919 2.593 16.989 1.00 82.69 95 PRO A CA 1
ATOM 745 C C . PRO A 1 95 ? -11.898 1.464 16.664 1.00 82.69 95 PRO A C 1
ATOM 747 O O . PRO A 1 95 ? -12.143 0.601 17.505 1.00 82.69 95 PRO A O 1
ATOM 750 N N . PHE A 1 96 ? -12.411 1.431 15.429 1.00 81.69 96 PHE A N 1
ATOM 751 C CA . PHE A 1 96 ? -13.420 0.451 15.006 1.00 81.69 96 PHE A CA 1
ATOM 752 C C . PHE A 1 96 ? -13.001 -0.989 15.295 1.00 81.69 96 PHE A C 1
ATOM 754 O O . PHE A 1 96 ? -13.752 -1.721 15.935 1.00 81.69 96 PHE A O 1
ATOM 761 N N . LEU A 1 97 ? -11.780 -1.358 14.889 1.00 79.19 97 LEU A N 1
ATOM 762 C CA . LEU A 1 97 ? -11.239 -2.681 15.180 1.00 79.19 97 LEU A CA 1
ATOM 763 C C . LEU A 1 97 ? -11.231 -2.935 16.681 1.00 79.19 97 LEU A C 1
ATOM 765 O O . LEU A 1 97 ? -11.841 -3.897 17.094 1.00 79.19 97 LEU A O 1
ATOM 769 N N . VAL A 1 98 ? -10.679 -2.043 17.508 1.00 78.44 98 VAL A N 1
ATOM 770 C CA . VAL A 1 98 ? -10.650 -2.226 18.974 1.00 78.44 98 VAL A CA 1
ATOM 771 C C . VAL A 1 98 ? -12.061 -2.354 19.573 1.00 78.44 98 VAL A C 1
ATOM 773 O O . VAL A 1 98 ? -12.283 -3.075 20.545 1.00 78.44 98 VAL A O 1
ATOM 776 N N . LYS A 1 99 ? -13.053 -1.685 18.989 1.00 76.00 99 LYS A N 1
ATOM 777 C CA . LYS A 1 99 ? -14.413 -1.648 19.527 1.00 76.00 99 LYS A CA 1
ATOM 778 C C . LYS A 1 99 ? -15.288 -2.827 19.098 1.00 76.00 99 LYS A C 1
ATOM 780 O O . LYS A 1 99 ? -16.160 -3.238 19.854 1.00 76.00 99 LYS A O 1
ATOM 785 N N . LEU A 1 100 ? -15.001 -3.457 17.958 1.00 69.75 100 LEU A N 1
ATOM 786 C CA . LEU A 1 100 ? -15.554 -4.775 17.613 1.00 69.75 100 LEU A CA 1
ATOM 787 C C . LEU A 1 100 ? -15.117 -5.875 18.606 1.00 69.75 100 LEU A C 1
ATOM 789 O O . LEU A 1 100 ? -15.513 -7.037 18.480 1.00 69.75 100 LEU A O 1
ATOM 793 N N . THR A 1 101 ? -14.246 -5.535 19.562 1.00 56.81 101 THR A N 1
ATOM 794 C CA . THR A 1 101 ? -13.245 -6.463 20.032 1.00 56.81 101 THR A CA 1
ATOM 795 C C . THR A 1 101 ? -13.042 -6.630 21.537 1.00 56.81 101 THR A C 1
ATOM 797 O O . THR A 1 101 ? -11.997 -7.117 21.971 1.00 56.81 101 THR A O 1
ATOM 800 N N . ASP A 1 102 ? -14.126 -6.571 22.303 1.00 52.03 102 ASP A N 1
ATOM 801 C CA . ASP A 1 102 ? -14.227 -7.499 23.445 1.00 52.03 102 ASP A CA 1
ATOM 802 C C . ASP A 1 102 ? -14.008 -8.977 22.983 1.00 52.03 102 ASP A C 1
ATOM 804 O O . ASP A 1 102 ? -13.663 -9.849 23.773 1.00 52.03 102 ASP A O 1
ATOM 808 N N . ASN A 1 103 ? -14.085 -9.239 21.661 1.00 52.03 103 ASN A N 1
ATOM 809 C CA . ASN A 1 103 ? -13.643 -10.442 20.938 1.00 52.03 103 ASN A CA 1
ATOM 810 C C . ASN A 1 103 ? -12.289 -10.345 20.155 1.00 52.03 103 ASN A C 1
ATOM 812 O O . ASN A 1 103 ? -12.004 -11.253 19.375 1.00 52.03 103 ASN A O 1
ATOM 816 N N . PHE A 1 104 ? -11.436 -9.309 20.276 1.00 52.53 104 PHE A N 1
ATOM 817 C CA . PHE A 1 104 ? -10.233 -9.132 19.390 1.00 52.53 104 PHE A CA 1
ATOM 818 C C . PHE A 1 104 ? -9.290 -10.277 19.574 1.00 52.53 104 PHE A C 1
ATOM 820 O O . PHE A 1 104 ? -8.792 -10.848 18.612 1.00 52.53 104 PHE A O 1
ATOM 827 N N . ASN A 1 105 ? -9.073 -10.594 20.849 1.00 53.28 105 ASN A N 1
ATOM 828 C CA . ASN A 1 105 ? -8.147 -11.615 21.274 1.00 53.28 105 ASN A CA 1
ATOM 829 C C . ASN A 1 105 ? -8.538 -12.968 20.668 1.00 53.28 105 ASN A C 1
ATOM 831 O O . ASN A 1 105 ? -7.667 -13.799 20.441 1.00 53.28 105 ASN A O 1
ATOM 835 N N . LYS A 1 106 ? -9.830 -13.173 20.358 1.00 54.81 106 LYS A N 1
ATOM 836 C CA . LYS A 1 106 ? -10.334 -14.384 19.706 1.00 54.81 106 LYS A CA 1
ATOM 837 C C . LYS A 1 106 ? -9.985 -14.444 18.218 1.00 54.81 106 LYS A C 1
ATOM 839 O O . LYS A 1 106 ? -9.688 -15.524 17.719 1.00 54.81 106 LYS A O 1
ATOM 844 N N . TYR A 1 107 ? -10.070 -13.320 17.510 1.00 62.41 107 TYR A N 1
ATOM 845 C CA . TYR A 1 107 ? -9.943 -13.300 16.054 1.00 62.41 107 TYR A CA 1
ATOM 846 C C . TYR A 1 107 ? -8.528 -12.977 15.586 1.00 62.41 107 TYR A C 1
ATOM 848 O O . TYR A 1 107 ? -8.096 -13.611 14.634 1.00 62.41 107 TYR A O 1
ATOM 856 N N . SER A 1 108 ? -7.833 -12.048 16.258 1.00 76.38 108 SER A N 1
ATOM 857 C CA . SER A 1 108 ? -6.420 -11.642 16.114 1.00 76.38 108 SER A CA 1
ATOM 858 C C . SER A 1 108 ? -5.851 -11.530 14.692 1.00 76.38 108 SER A C 1
ATOM 860 O O . SER A 1 108 ? -4.644 -11.392 14.542 1.00 76.38 108 SER A O 1
ATOM 862 N N . GLU A 1 109 ? -6.677 -11.593 13.655 1.00 84.88 109 GLU A N 1
ATOM 863 C CA . GLU A 1 109 ? -6.294 -11.702 12.256 1.00 84.88 109 GLU A CA 1
ATOM 864 C C . GLU A 1 109 ? -7.245 -10.833 11.430 1.00 84.88 109 GLU A C 1
ATOM 866 O O . GLU A 1 109 ? -8.465 -10.855 11.617 1.00 84.88 109 GLU A O 1
ATOM 871 N N . LEU A 1 110 ? -6.680 -10.047 10.522 1.00 87.12 110 LEU A N 1
ATOM 872 C CA . LEU A 1 110 ? -7.409 -9.227 9.560 1.00 87.12 110 LEU A CA 1
ATOM 873 C C . LEU A 1 110 ? -6.814 -9.479 8.180 1.00 87.12 110 LEU A C 1
ATOM 875 O O . LEU A 1 110 ? -5.628 -9.236 7.970 1.00 87.12 110 LEU A O 1
ATOM 879 N N . THR A 1 111 ? -7.634 -9.948 7.246 1.00 88.94 111 THR A N 1
ATOM 880 C CA . THR A 1 111 ? -7.213 -10.219 5.868 1.00 88.94 111 THR A CA 1
ATOM 881 C C . THR A 1 111 ? -7.879 -9.241 4.909 1.00 88.94 111 THR A C 1
ATOM 883 O O . THR A 1 111 ? -9.083 -9.024 4.998 1.00 88.94 111 THR A O 1
ATOM 886 N N . PHE A 1 112 ? -7.108 -8.678 3.985 1.00 90.62 112 PHE A N 1
ATOM 887 C CA . PHE A 1 112 ? -7.562 -7.863 2.865 1.00 90.62 112 PHE A CA 1
ATOM 888 C C . PHE A 1 112 ? -7.279 -8.594 1.555 1.00 90.62 112 PHE A C 1
ATOM 890 O O . PHE A 1 112 ? -6.137 -8.973 1.286 1.00 90.62 112 PHE A O 1
ATOM 897 N N . VAL A 1 113 ? -8.317 -8.741 0.737 1.00 90.00 113 VAL A N 1
ATOM 898 C CA . VAL A 1 113 ? -8.247 -9.288 -0.618 1.00 90.00 113 VAL A CA 1
ATOM 899 C C . VAL A 1 113 ? -8.812 -8.222 -1.546 1.00 90.00 113 VAL A C 1
ATOM 901 O O . VAL A 1 113 ? -10.012 -7.937 -1.524 1.00 90.00 113 VAL A O 1
ATOM 904 N N . LEU A 1 114 ? -7.937 -7.555 -2.299 1.00 89.25 114 LEU A N 1
ATOM 905 C CA . LEU A 1 114 ? -8.319 -6.472 -3.204 1.00 89.25 114 LEU A CA 1
ATOM 906 C C . LEU A 1 114 ? -8.224 -6.980 -4.635 1.00 89.25 114 LEU A C 1
ATOM 908 O O . LEU A 1 114 ? -7.147 -7.314 -5.084 1.00 89.25 114 LEU A O 1
ATOM 912 N N . CYS A 1 115 ? -9.338 -7.076 -5.351 1.00 84.62 115 CYS A N 1
ATOM 913 C CA . CYS A 1 115 ? -9.371 -7.772 -6.639 1.00 84.62 115 CYS A CA 1
ATOM 914 C C . CYS A 1 115 ? -9.376 -6.853 -7.855 1.00 84.62 115 CYS A C 1
ATOM 916 O O . CYS A 1 115 ? -9.585 -7.336 -8.966 1.00 84.62 115 CYS A O 1
ATOM 918 N N . ALA A 1 116 ? -9.171 -5.545 -7.671 1.00 79.56 116 ALA A N 1
ATOM 919 C CA . ALA A 1 116 ? -9.260 -4.541 -8.731 1.00 79.56 116 ALA A CA 1
ATOM 920 C C . ALA A 1 116 ? -10.435 -4.816 -9.701 1.00 79.56 116 ALA A C 1
ATOM 922 O O . ALA A 1 116 ? -11.593 -4.822 -9.286 1.00 79.56 116 ALA A O 1
ATOM 923 N N . ASN A 1 117 ? -10.134 -5.085 -10.976 1.00 74.50 117 ASN A N 1
ATOM 924 C CA . ASN A 1 117 ? -11.115 -5.392 -12.025 1.00 74.50 117 ASN A CA 1
ATOM 925 C C . ASN A 1 117 ? -11.382 -6.906 -12.201 1.00 74.50 117 ASN A C 1
ATOM 927 O O . ASN A 1 117 ? -12.197 -7.295 -13.038 1.00 74.50 117 ASN A O 1
ATOM 931 N N . GLN A 1 118 ? -10.682 -7.772 -11.461 1.00 74.19 118 GLN A N 1
ATOM 932 C CA . GLN A 1 118 ? -10.756 -9.235 -11.581 1.00 74.19 118 GLN A CA 1
ATOM 933 C C . GLN A 1 118 ? -11.982 -9.816 -10.859 1.00 74.19 118 GLN A C 1
ATOM 935 O O . GLN A 1 118 ? -12.568 -10.790 -11.330 1.00 74.19 118 GLN A O 1
ATOM 940 N N . GLY A 1 119 ? -12.421 -9.184 -9.768 1.00 76.69 119 GLY A N 1
ATOM 941 C CA . GLY A 1 119 ? -13.510 -9.681 -8.931 1.00 76.69 119 GLY A CA 1
ATOM 942 C C . GLY A 1 119 ? -13.923 -8.688 -7.847 1.00 76.69 119 GLY A C 1
ATOM 943 O O . GLY A 1 119 ? -13.544 -7.517 -7.878 1.00 76.69 119 GLY A O 1
ATOM 944 N N . LYS A 1 120 ? -14.714 -9.152 -6.876 1.00 79.31 120 LYS A N 1
ATOM 945 C CA . LYS A 1 120 ? -15.128 -8.329 -5.733 1.00 79.31 120 LYS A CA 1
ATOM 946 C C . LYS A 1 120 ? -14.049 -8.348 -4.651 1.00 79.31 120 LYS A C 1
ATOM 948 O O . LYS A 1 120 ? -13.685 -9.408 -4.158 1.00 79.31 120 LYS A O 1
ATOM 953 N N . SER A 1 121 ? -13.578 -7.170 -4.254 1.00 82.31 121 SER A N 1
ATOM 954 C CA . SER A 1 121 ? -12.690 -7.016 -3.097 1.00 82.31 121 SER A CA 1
ATOM 955 C C . SER A 1 121 ? -13.443 -7.226 -1.783 1.00 82.31 121 SER A C 1
ATOM 957 O O . SER A 1 121 ? -14.572 -6.755 -1.633 1.00 82.31 121 SER A O 1
ATOM 959 N N . TYR A 1 122 ? -12.794 -7.833 -0.793 1.00 81.44 122 TYR A N 1
ATOM 960 C CA . TYR A 1 122 ? -13.355 -8.046 0.540 1.00 81.44 122 TYR A CA 1
ATOM 961 C C . TYR A 1 122 ? -12.287 -7.941 1.635 1.00 81.44 122 TYR A C 1
ATOM 963 O O . TYR A 1 122 ? -11.080 -7.947 1.385 1.00 81.44 122 TYR A O 1
ATOM 971 N N . TYR A 1 123 ? -12.748 -7.835 2.879 1.00 84.12 123 TYR A N 1
ATOM 972 C CA . TYR A 1 123 ? -11.912 -8.030 4.057 1.00 84.12 123 TYR A CA 1
ATOM 973 C C . TYR A 1 123 ? -12.533 -9.108 4.948 1.00 84.12 123 TYR A C 1
ATOM 975 O O . TYR A 1 123 ? -13.750 -9.289 4.952 1.00 84.12 123 TYR A O 1
ATOM 983 N N . HIS A 1 124 ? -11.700 -9.825 5.695 1.00 80.56 124 HIS A N 1
ATOM 984 C CA . HIS A 1 124 ? -12.122 -10.882 6.607 1.00 80.56 124 HIS A CA 1
ATOM 985 C C . HIS A 1 124 ? -11.547 -10.628 8.000 1.00 80.56 124 HIS A C 1
ATOM 987 O O . HIS A 1 124 ? -10.350 -10.368 8.142 1.00 80.56 124 HIS A O 1
ATOM 993 N N . LEU A 1 125 ? -12.402 -10.699 9.020 1.00 79.31 125 LEU A N 1
ATOM 994 C CA . LEU A 1 125 ? -12.017 -10.586 10.425 1.00 79.31 125 LEU A CA 1
ATOM 995 C C . LEU A 1 125 ? -11.990 -11.979 11.050 1.00 79.31 125 LEU A C 1
ATOM 997 O O . LEU A 1 125 ? -13.023 -12.637 11.142 1.00 79.31 125 LEU A O 1
ATOM 1001 N N . GLY A 1 126 ? -10.818 -12.395 11.517 1.00 78.50 126 GLY A N 1
ATOM 1002 C CA . GLY A 1 126 ? -10.584 -13.710 12.096 1.00 78.50 126 GLY A CA 1
ATOM 1003 C C . GLY A 1 126 ? -9.849 -14.681 11.176 1.00 78.50 126 GLY A C 1
ATOM 1004 O O . GLY A 1 126 ? -9.361 -14.291 10.111 1.00 78.50 126 GLY A O 1
ATOM 1005 N N . PRO A 1 127 ? -9.735 -15.949 11.611 1.00 80.19 127 PRO A N 1
ATOM 1006 C CA . PRO A 1 127 ? -9.025 -16.973 10.864 1.00 80.19 127 PRO A CA 1
ATOM 1007 C C . PRO A 1 127 ? -9.675 -17.221 9.504 1.00 80.19 127 PRO A C 1
ATOM 1009 O O . PRO A 1 127 ? -10.856 -17.550 9.417 1.00 80.19 127 PRO A O 1
ATOM 1012 N N . MET A 1 128 ? -8.871 -17.140 8.448 1.00 83.38 128 MET A N 1
ATOM 1013 C CA . MET A 1 128 ? -9.275 -17.457 7.083 1.00 83.38 128 MET A CA 1
ATOM 1014 C C . MET A 1 128 ? -8.364 -18.548 6.524 1.00 83.38 128 MET A C 1
ATOM 1016 O O . MET A 1 128 ? -7.143 -18.499 6.690 1.00 83.38 128 MET A O 1
ATOM 1020 N N . LYS A 1 129 ? -8.942 -19.534 5.831 1.00 85.00 129 LYS A N 1
ATOM 1021 C CA . LYS A 1 129 ? -8.152 -20.513 5.080 1.00 85.00 129 LYS A CA 1
ATOM 1022 C C . LYS A 1 129 ? -7.549 -19.815 3.860 1.00 85.00 129 LYS A C 1
ATOM 1024 O O . LYS A 1 129 ? -8.278 -19.418 2.958 1.00 85.00 129 LYS A O 1
ATOM 1029 N N . LEU A 1 130 ? -6.229 -19.669 3.857 1.00 86.94 130 LEU A N 1
ATOM 1030 C CA . LEU A 1 130 ? -5.464 -18.984 2.815 1.00 86.94 130 LEU A CA 1
ATOM 1031 C C . LEU A 1 130 ? -4.506 -19.968 2.122 1.00 86.94 130 LEU A C 1
ATOM 1033 O O . LEU A 1 130 ? -4.170 -21.001 2.714 1.00 86.94 130 LEU A O 1
ATOM 1037 N N . PRO A 1 131 ? -4.086 -19.690 0.874 1.00 88.19 131 PRO A N 1
ATOM 1038 C CA . PRO A 1 131 ? -3.081 -20.492 0.183 1.00 88.19 131 PRO A CA 1
ATOM 1039 C C . PRO A 1 131 ? -1.720 -20.397 0.886 1.00 88.19 131 PRO A C 1
ATOM 1041 O O . PRO A 1 131 ? -1.551 -19.707 1.893 1.00 88.19 131 PRO A O 1
ATOM 1044 N N . THR A 1 132 ? -0.715 -21.088 0.350 1.00 88.56 132 THR A N 1
ATOM 1045 C CA . THR A 1 132 ? 0.661 -20.957 0.836 1.00 88.56 132 THR A CA 1
ATOM 1046 C C . THR A 1 132 ? 1.097 -19.495 0.790 1.00 88.56 132 THR A C 1
ATOM 1048 O O . THR A 1 132 ? 0.959 -18.824 -0.232 1.00 88.56 132 THR A O 1
ATOM 1051 N N . SER A 1 133 ? 1.625 -18.996 1.909 1.00 86.62 133 SER A N 1
ATOM 1052 C CA . SER A 1 133 ? 2.106 -17.620 1.988 1.00 86.62 133 SER A CA 1
ATOM 1053 C C . SER A 1 133 ? 3.255 -17.398 1.019 1.00 86.62 133 SER A C 1
ATOM 1055 O O . SER A 1 133 ? 4.216 -18.169 1.012 1.00 86.62 133 SER A O 1
ATOM 1057 N N . SER A 1 134 ? 3.201 -16.296 0.284 1.00 83.25 134 SER A N 1
ATOM 1058 C CA . SER A 1 134 ? 4.346 -15.809 -0.472 1.00 83.25 134 SER A CA 1
ATOM 1059 C C . SER A 1 134 ? 5.415 -15.278 0.482 1.00 83.25 134 SER A C 1
ATOM 1061 O O . SER A 1 134 ? 6.593 -15.533 0.283 1.00 83.25 134 SER A O 1
ATOM 1063 N N . PHE A 1 135 ? 5.025 -14.555 1.536 1.00 89.44 135 PHE A N 1
ATOM 1064 C CA . PHE A 1 135 ? 5.978 -13.838 2.384 1.00 89.44 135 PHE A CA 1
ATOM 1065 C C . PHE A 1 135 ? 5.427 -13.529 3.773 1.00 89.44 135 PHE A C 1
ATOM 1067 O O . PHE A 1 135 ? 4.236 -13.279 3.910 1.00 89.44 135 PHE A O 1
ATOM 1074 N N . GLN A 1 136 ? 6.303 -13.465 4.780 1.00 93.69 136 GLN A N 1
ATOM 1075 C CA . GLN A 1 136 ? 5.986 -12.981 6.124 1.00 93.69 136 GLN A CA 1
ATOM 1076 C C . GLN A 1 136 ? 7.031 -11.973 6.614 1.00 93.69 136 GLN A C 1
ATOM 1078 O O . GLN A 1 136 ? 8.235 -12.239 6.551 1.00 93.69 136 GLN A O 1
ATOM 1083 N N . SER A 1 137 ? 6.568 -10.850 7.165 1.00 94.69 137 SER A N 1
ATOM 1084 C CA . SER A 1 137 ? 7.392 -9.807 7.784 1.00 94.69 137 SER A CA 1
ATOM 1085 C C . SER A 1 137 ? 6.889 -9.476 9.180 1.00 94.69 137 SER A C 1
ATOM 1087 O O . SER A 1 137 ? 5.685 -9.472 9.426 1.00 94.69 137 SER A O 1
ATOM 1089 N N . GLN A 1 138 ? 7.802 -9.156 10.093 1.00 93.81 138 GLN A N 1
ATOM 1090 C CA . GLN A 1 138 ? 7.412 -8.681 11.416 1.00 93.81 138 GLN A CA 1
ATOM 1091 C C . GLN A 1 138 ? 6.879 -7.243 11.332 1.00 93.81 138 GLN A C 1
ATOM 1093 O O . GLN A 1 138 ? 7.502 -6.384 10.703 1.00 93.81 138 GLN A O 1
ATOM 1098 N N . LEU A 1 139 ? 5.766 -6.970 12.019 1.00 91.12 139 LEU A N 1
ATOM 1099 C CA . LEU A 1 139 ? 5.288 -5.604 12.214 1.00 91.12 139 LEU A CA 1
ATOM 1100 C C . LEU A 1 139 ? 6.227 -4.843 13.151 1.00 91.12 139 LEU A C 1
ATOM 1102 O O . LEU A 1 139 ? 6.587 -5.317 14.232 1.00 91.12 139 LEU A O 1
ATOM 1106 N N . LEU A 1 140 ? 6.608 -3.639 12.740 1.00 88.69 140 LEU A N 1
ATOM 1107 C CA . LEU A 1 140 ? 7.371 -2.724 13.573 1.00 88.69 140 LEU A CA 1
ATOM 1108 C C . LEU A 1 140 ? 6.479 -2.156 14.690 1.00 88.69 140 LEU A C 1
ATOM 1110 O O . LEU A 1 140 ? 5.264 -2.063 14.506 1.00 88.69 140 LEU A O 1
ATOM 1114 N N . PRO A 1 141 ? 7.056 -1.724 15.828 1.00 84.38 141 PRO A N 1
ATOM 1115 C CA . PRO A 1 141 ? 6.342 -1.003 16.887 1.00 84.38 141 PRO A CA 1
ATOM 1116 C C . PRO A 1 141 ? 5.811 0.374 16.425 1.00 84.38 141 PRO A C 1
ATOM 1118 O O . PRO A 1 141 ? 6.292 1.430 16.834 1.00 84.38 141 PRO A O 1
ATOM 1121 N N . SER A 1 142 ? 4.804 0.376 15.553 1.00 80.62 142 SER A N 1
ATOM 1122 C CA . SER A 1 142 ? 4.248 1.547 14.875 1.00 80.62 142 SER A CA 1
ATOM 1123 C C . SER A 1 142 ? 2.759 1.706 15.163 1.00 80.62 142 SER A C 1
ATOM 1125 O O . SER A 1 142 ? 2.085 0.785 15.607 1.00 80.62 142 SER A O 1
ATOM 1127 N N . LYS A 1 143 ? 2.241 2.923 14.955 1.00 80.38 143 LYS A N 1
ATOM 1128 C CA . LYS A 1 143 ? 0.802 3.221 15.086 1.00 80.38 143 LYS A CA 1
ATOM 1129 C C . LYS A 1 143 ? 0.047 2.811 13.809 1.00 80.38 143 LYS A C 1
ATOM 1131 O O . LYS A 1 143 ? -1.178 2.790 13.802 1.00 80.38 143 LYS A O 1
ATOM 1136 N N . PHE A 1 144 ? 0.790 2.485 12.751 1.00 85.62 144 PHE A N 1
ATOM 1137 C CA . PHE A 1 144 ? 0.319 2.007 11.456 1.00 85.62 144 PHE A CA 1
ATOM 1138 C C . PHE A 1 144 ? 0.826 0.583 11.204 1.00 85.62 144 PHE A C 1
ATOM 1140 O O . PHE A 1 144 ? 1.686 0.081 11.926 1.00 85.62 144 PHE A O 1
ATOM 1147 N N . TYR A 1 145 ? 0.326 -0.051 10.145 1.00 90.31 145 TYR A N 1
ATOM 1148 C CA . TYR A 1 145 ? 0.867 -1.316 9.654 1.00 90.31 145 TYR A CA 1
ATOM 1149 C C . TYR A 1 145 ? 2.188 -1.061 8.944 1.00 90.31 145 TYR A C 1
ATOM 1151 O O . TYR A 1 145 ? 2.210 -0.725 7.765 1.00 90.31 145 TYR A O 1
ATOM 1159 N N . GLU A 1 146 ? 3.283 -1.150 9.689 1.00 92.00 146 GLU A N 1
ATOM 1160 C CA . GLU A 1 146 ? 4.613 -0.797 9.207 1.00 92.00 146 GLU A CA 1
ATOM 1161 C C . GLU A 1 146 ? 5.552 -2.000 9.267 1.00 92.00 146 GLU A C 1
ATOM 1163 O O . GLU A 1 146 ? 5.615 -2.692 10.282 1.00 92.00 146 GLU A O 1
ATOM 1168 N N . ILE A 1 147 ? 6.282 -2.239 8.180 1.00 93.62 147 ILE A N 1
ATOM 1169 C CA . ILE A 1 147 ? 7.265 -3.321 8.039 1.00 93.62 147 ILE A CA 1
ATOM 1170 C C . ILE A 1 147 ? 8.589 -2.764 7.510 1.00 93.62 147 ILE A C 1
ATOM 1172 O O . ILE A 1 147 ? 8.625 -1.687 6.916 1.00 93.62 147 ILE A O 1
ATOM 1176 N N . ASN A 1 148 ? 9.688 -3.494 7.697 1.00 93.88 148 ASN A N 1
ATOM 1177 C CA . ASN A 1 148 ? 10.987 -3.082 7.162 1.00 93.88 148 ASN A CA 1
ATOM 1178 C C . ASN A 1 148 ? 11.091 -3.377 5.657 1.00 93.88 148 ASN A C 1
ATOM 1180 O O . ASN A 1 148 ? 10.966 -4.528 5.233 1.00 93.88 148 ASN A O 1
ATOM 1184 N N . THR A 1 149 ? 11.403 -2.356 4.860 1.00 94.62 149 THR A N 1
ATOM 1185 C CA . THR A 1 149 ? 11.753 -2.461 3.439 1.00 94.62 149 THR A CA 1
ATOM 1186 C C . THR A 1 149 ? 13.249 -2.252 3.210 1.00 94.62 149 THR A C 1
ATOM 1188 O O . THR A 1 149 ? 13.882 -1.425 3.866 1.00 94.62 149 THR A O 1
ATOM 1191 N N . ALA A 1 150 ? 13.801 -2.987 2.245 1.00 95.81 150 ALA A N 1
ATOM 1192 C CA . ALA A 1 150 ? 15.147 -2.801 1.707 1.00 95.81 150 ALA A CA 1
ATOM 1193 C C . ALA A 1 150 ? 15.155 -1.983 0.397 1.00 95.81 150 ALA A C 1
ATOM 1195 O O . ALA A 1 150 ? 16.213 -1.788 -0.197 1.00 95.81 150 ALA A O 1
ATOM 1196 N N . GLY A 1 151 ? 13.992 -1.501 -0.058 1.00 96.31 151 GLY A N 1
ATOM 1197 C CA . GLY A 1 151 ? 13.841 -0.726 -1.288 1.00 96.31 151 GLY A CA 1
ATOM 1198 C C . GLY A 1 151 ? 13.515 -1.578 -2.517 1.00 96.31 151 GLY A C 1
ATOM 1199 O O . GLY A 1 151 ? 12.827 -2.596 -2.420 1.00 96.31 151 GLY A O 1
ATOM 1200 N N . PHE A 1 152 ? 13.986 -1.135 -3.680 1.00 97.94 152 PHE A N 1
ATOM 1201 C CA . PHE A 1 152 ? 13.671 -1.705 -4.986 1.00 97.94 152 PHE A CA 1
ATOM 1202 C C . PHE A 1 152 ? 14.875 -2.391 -5.617 1.00 97.94 152 PHE A C 1
ATOM 1204 O O . PHE A 1 152 ? 16.008 -1.912 -5.529 1.00 97.94 152 PHE A O 1
ATOM 1211 N N . PHE A 1 153 ? 14.602 -3.496 -6.300 1.00 98.25 153 PHE A N 1
ATOM 1212 C CA . PHE A 1 153 ? 15.597 -4.374 -6.892 1.00 98.25 153 PHE A CA 1
ATOM 1213 C C . PHE A 1 153 ? 15.184 -4.792 -8.302 1.00 98.25 153 PHE A C 1
ATOM 1215 O O . PHE A 1 153 ? 14.001 -4.809 -8.648 1.00 98.25 153 PHE A O 1
ATOM 1222 N N . THR A 1 154 ? 16.166 -5.155 -9.120 1.00 97.50 154 THR A N 1
ATOM 1223 C CA . THR A 1 154 ? 15.935 -5.749 -10.438 1.00 97.50 154 THR A CA 1
ATOM 1224 C C . THR A 1 154 ? 15.315 -7.142 -10.302 1.00 97.50 154 THR A C 1
ATOM 1226 O O . THR A 1 154 ? 15.285 -7.728 -9.214 1.00 97.50 154 THR A O 1
ATOM 1229 N N . HIS A 1 155 ? 14.876 -7.722 -11.423 1.00 93.56 155 HIS A N 1
ATOM 1230 C CA . HIS A 1 155 ? 14.448 -9.122 -11.465 1.00 93.56 155 HIS A CA 1
ATOM 1231 C C . HIS A 1 155 ? 15.503 -10.078 -10.863 1.00 93.56 155 HIS A C 1
ATOM 1233 O O . HIS A 1 155 ? 15.158 -10.947 -10.058 1.00 93.56 155 HIS A O 1
ATOM 1239 N N . ASP A 1 156 ? 16.787 -9.831 -11.135 1.00 94.94 156 ASP A N 1
ATOM 1240 C CA . ASP A 1 156 ? 17.929 -10.606 -10.621 1.00 94.94 156 ASP A CA 1
ATOM 1241 C C . ASP A 1 156 ? 18.369 -10.200 -9.203 1.00 94.94 156 ASP A C 1
ATOM 1243 O O . ASP A 1 156 ? 19.465 -10.544 -8.764 1.00 94.94 156 ASP A O 1
ATOM 1247 N N . LYS A 1 157 ? 17.529 -9.455 -8.470 1.00 95.50 157 LYS A N 1
ATOM 1248 C CA . LYS A 1 157 ? 17.765 -9.010 -7.085 1.00 95.50 157 LYS A CA 1
ATOM 1249 C C . LYS A 1 157 ? 18.968 -8.065 -6.921 1.00 95.50 157 LYS A C 1
ATOM 1251 O O . LYS A 1 157 ? 19.492 -7.930 -5.816 1.00 95.50 157 LYS A O 1
ATOM 1256 N N . LYS A 1 158 ? 19.394 -7.368 -7.982 1.00 96.88 158 LYS A N 1
ATOM 1257 C CA . LYS A 1 158 ? 20.391 -6.288 -7.868 1.00 96.88 158 LYS A CA 1
ATOM 1258 C C . LYS A 1 158 ? 19.715 -5.009 -7.360 1.00 96.88 158 LYS A C 1
ATOM 1260 O O . LYS A 1 158 ? 18.605 -4.729 -7.807 1.00 96.88 158 LYS A O 1
ATOM 1265 N N . PRO A 1 159 ? 20.329 -4.232 -6.453 1.00 96.62 159 PRO A N 1
ATOM 1266 C CA . PRO A 1 159 ? 19.733 -2.989 -5.963 1.00 96.62 159 PRO A CA 1
ATOM 1267 C C . PRO A 1 159 ? 19.468 -1.979 -7.091 1.00 96.62 159 PRO A C 1
ATOM 1269 O O . PRO A 1 159 ? 20.327 -1.777 -7.946 1.00 96.62 159 PRO A O 1
ATOM 1272 N N . ILE A 1 160 ? 18.295 -1.340 -7.072 1.00 97.56 160 ILE A N 1
ATOM 1273 C CA . ILE A 1 160 ? 17.945 -0.182 -7.916 1.00 97.56 160 ILE A CA 1
ATOM 1274 C C . ILE A 1 160 ? 17.911 1.084 -7.055 1.00 97.56 160 ILE A C 1
ATOM 1276 O O . ILE A 1 160 ? 18.570 2.070 -7.368 1.00 97.56 160 ILE A O 1
ATOM 1280 N N . ALA A 1 161 ? 17.136 1.049 -5.968 1.00 95.88 161 ALA A N 1
ATOM 1281 C CA . ALA A 1 161 ? 16.951 2.173 -5.058 1.00 95.88 161 ALA A CA 1
ATOM 1282 C C . ALA A 1 161 ? 16.816 1.643 -3.629 1.00 95.88 161 ALA A C 1
ATOM 1284 O O . ALA A 1 161 ? 15.880 0.898 -3.343 1.00 95.88 161 ALA A O 1
ATOM 1285 N N . THR A 1 162 ? 17.741 1.995 -2.738 1.00 92.75 162 THR A N 1
ATOM 1286 C CA . THR A 1 162 ? 17.800 1.462 -1.367 1.00 92.75 162 THR A CA 1
ATOM 1287 C C . THR A 1 162 ? 17.734 2.584 -0.336 1.00 92.75 162 THR A C 1
ATOM 1289 O O . THR A 1 162 ? 18.276 3.657 -0.596 1.00 92.75 162 THR A O 1
ATOM 1292 N N . PRO A 1 163 ? 17.142 2.352 0.848 1.00 85.81 163 PRO A N 1
ATOM 1293 C CA . PRO A 1 163 ? 17.221 3.301 1.952 1.00 85.81 163 PRO A CA 1
ATOM 1294 C C . PRO A 1 163 ? 18.664 3.515 2.422 1.00 85.81 163 PRO A C 1
ATOM 1296 O O . PRO A 1 163 ? 19.453 2.569 2.448 1.00 85.81 163 PRO A O 1
ATOM 1299 N N . ASP A 1 164 ? 18.966 4.718 2.909 1.00 78.81 164 ASP A N 1
ATOM 1300 C CA . ASP A 1 164 ? 20.304 5.095 3.392 1.00 78.81 164 ASP A CA 1
ATOM 1301 C C . ASP A 1 164 ? 20.797 4.181 4.536 1.00 78.81 164 ASP A C 1
ATOM 1303 O O . ASP A 1 164 ? 21.977 3.850 4.625 1.00 78.81 164 ASP A O 1
ATOM 1307 N N . ASN A 1 165 ? 19.874 3.682 5.368 1.00 73.00 165 ASN A N 1
ATOM 1308 C CA . ASN A 1 165 ? 20.163 2.829 6.528 1.00 73.00 165 ASN A CA 1
ATOM 1309 C C . ASN A 1 165 ? 20.051 1.315 6.249 1.00 73.00 165 ASN A C 1
ATOM 1311 O O . ASN A 1 165 ? 19.867 0.536 7.184 1.00 73.00 165 ASN A O 1
ATOM 1315 N N . LYS A 1 166 ? 20.138 0.871 4.984 1.00 77.69 166 LYS A N 1
ATOM 1316 C CA . LYS A 1 166 ? 19.914 -0.519 4.502 1.00 77.69 166 LYS A CA 1
ATOM 1317 C C . LYS A 1 166 ? 18.485 -1.052 4.671 1.00 77.69 166 LYS A C 1
ATOM 1319 O O . LYS A 1 166 ? 18.003 -1.760 3.793 1.00 77.69 166 LYS A O 1
ATOM 1324 N N . LEU A 1 167 ? 17.812 -0.715 5.768 1.00 83.94 167 LEU A N 1
ATOM 1325 C CA . LEU A 1 167 ? 16.401 -0.980 6.028 1.00 83.94 167 LEU A CA 1
ATOM 1326 C C . LEU A 1 167 ? 15.711 0.299 6.499 1.00 83.94 167 LEU A C 1
ATOM 1328 O O . LEU A 1 167 ? 16.310 1.142 7.170 1.00 83.94 167 LEU A O 1
ATOM 1332 N N . SER A 1 168 ? 14.438 0.444 6.154 1.00 88.31 168 SER A N 1
ATOM 1333 C CA . SER A 1 168 ? 13.594 1.519 6.670 1.00 88.31 168 SER A CA 1
ATOM 1334 C C . SER A 1 168 ? 12.124 1.112 6.699 1.00 88.31 168 SER A C 1
ATOM 1336 O O . SER A 1 168 ? 11.764 0.057 6.186 1.00 88.31 168 SER A O 1
ATOM 1338 N N . GLY A 1 169 ? 11.273 1.946 7.288 1.00 90.19 169 GLY A N 1
ATOM 1339 C CA . GLY A 1 169 ? 9.842 1.687 7.392 1.00 90.19 169 GLY A CA 1
ATOM 1340 C C . GLY A 1 169 ? 9.111 1.816 6.054 1.00 90.19 169 GLY A C 1
ATOM 1341 O O . GLY A 1 169 ? 9.302 2.790 5.318 1.00 90.19 169 GLY A O 1
ATOM 1342 N N . ALA A 1 170 ? 8.244 0.849 5.770 1.00 92.88 170 ALA A N 1
ATOM 1343 C CA . ALA A 1 170 ? 7.214 0.901 4.742 1.00 92.88 170 ALA A CA 1
ATOM 1344 C C . ALA A 1 170 ? 5.842 0.723 5.399 1.00 92.88 170 ALA A C 1
ATOM 1346 O O . ALA A 1 170 ? 5.605 -0.278 6.076 1.00 92.88 170 ALA A O 1
ATOM 1347 N N . ILE A 1 171 ? 4.946 1.688 5.197 1.00 92.12 171 ILE A N 1
ATOM 1348 C CA . ILE A 1 171 ? 3.572 1.632 5.708 1.00 92.12 171 ILE A CA 1
ATOM 1349 C C . ILE A 1 171 ? 2.671 0.971 4.665 1.00 92.12 171 ILE A C 1
ATOM 1351 O O . ILE A 1 171 ? 2.705 1.347 3.498 1.00 92.12 171 ILE A O 1
ATOM 1355 N N . LEU A 1 172 ? 1.831 0.035 5.097 1.00 92.50 172 LEU A N 1
ATOM 1356 C CA . LEU A 1 172 ? 0.756 -0.564 4.312 1.00 92.50 172 LEU A CA 1
ATOM 1357 C C . LEU A 1 172 ? -0.536 0.214 4.589 1.00 92.50 172 LEU A C 1
ATOM 1359 O O . LEU A 1 172 ? -1.044 0.196 5.713 1.00 92.50 172 LEU A O 1
ATOM 1363 N N . ASP A 1 173 ? -1.047 0.928 3.587 1.00 88.56 173 ASP A N 1
ATOM 1364 C CA . ASP A 1 173 ? -2.182 1.841 3.740 1.00 88.56 173 ASP A CA 1
ATOM 1365 C C . ASP A 1 173 ? -3.130 1.763 2.541 1.00 88.56 173 ASP A C 1
ATOM 1367 O O . ASP A 1 173 ? -2.961 2.450 1.533 1.00 88.56 173 ASP A O 1
ATOM 1371 N N . THR A 1 174 ? -4.194 0.971 2.676 1.00 86.50 174 THR A N 1
ATOM 1372 C CA . THR A 1 174 ? -5.243 0.848 1.650 1.00 86.50 174 THR A CA 1
ATOM 1373 C C . THR A 1 174 ? -5.945 2.179 1.347 1.00 86.50 174 THR A C 1
ATOM 1375 O O . THR A 1 174 ? -6.504 2.341 0.262 1.00 86.50 174 THR A O 1
ATOM 1378 N N . GLY A 1 175 ? -5.884 3.160 2.257 1.00 80.94 175 GLY A N 1
ATOM 1379 C CA . GLY A 1 175 ? -6.425 4.506 2.066 1.00 80.94 175 GLY A CA 1
ATOM 1380 C C . GLY A 1 175 ? -5.602 5.387 1.121 1.00 80.94 175 GLY A C 1
ATOM 1381 O O . GLY A 1 175 ? -6.130 6.366 0.599 1.00 80.94 175 GLY A O 1
ATOM 1382 N N . THR A 1 176 ? -4.347 5.024 0.832 1.00 81.31 176 THR A N 1
ATOM 1383 C CA . THR A 1 176 ? -3.494 5.722 -0.151 1.00 81.31 176 THR A CA 1
ATOM 1384 C C . THR A 1 176 ? -3.951 5.472 -1.604 1.00 81.31 176 THR A C 1
ATOM 1386 O O . THR A 1 176 ? -3.490 6.132 -2.537 1.00 81.31 176 THR A O 1
ATOM 1389 N N . GLY A 1 177 ? -4.920 4.573 -1.817 1.00 80.88 177 GLY A N 1
ATOM 1390 C CA . GLY A 1 177 ? -5.443 4.243 -3.144 1.00 80.88 177 GLY A CA 1
ATOM 1391 C C . GLY A 1 177 ? -4.414 3.491 -3.981 1.00 80.88 177 GLY A C 1
ATOM 1392 O O . GLY A 1 177 ? -3.497 2.895 -3.436 1.00 80.88 177 GLY A O 1
ATOM 1393 N N . GLY A 1 178 ? -4.524 3.514 -5.308 1.00 84.50 178 GLY A N 1
ATOM 1394 C CA . GLY A 1 178 ? -3.648 2.728 -6.187 1.00 84.50 178 GLY A CA 1
ATOM 1395 C C . GLY A 1 178 ? -2.205 3.238 -6.325 1.00 84.50 178 GLY A C 1
ATOM 1396 O O . GLY A 1 178 ? -1.560 2.904 -7.311 1.00 84.50 178 GLY A O 1
ATOM 1397 N N . PHE A 1 179 ? -1.697 4.049 -5.393 1.00 89.06 179 PHE A N 1
ATOM 1398 C CA . PHE A 1 179 ? -0.377 4.684 -5.471 1.00 89.06 179 PHE A CA 1
ATOM 1399 C C . PHE A 1 179 ? 0.635 4.081 -4.493 1.00 89.06 179 PHE A C 1
ATOM 1401 O O . PHE A 1 179 ? 0.275 3.548 -3.445 1.00 89.06 179 PHE A O 1
ATOM 1408 N N . ILE A 1 180 ? 1.921 4.218 -4.820 1.00 92.69 180 ILE A N 1
ATOM 1409 C CA . ILE A 1 180 ? 3.036 3.953 -3.906 1.00 92.69 180 ILE A CA 1
ATOM 1410 C C . ILE A 1 180 ? 3.808 5.261 -3.737 1.00 92.69 180 ILE A C 1
ATOM 1412 O O . ILE A 1 180 ? 4.447 5.748 -4.673 1.00 92.69 180 ILE A O 1
ATOM 1416 N N . LEU A 1 181 ? 3.726 5.845 -2.543 1.00 90.94 181 LEU A N 1
ATOM 1417 C CA . LEU A 1 181 ? 4.376 7.114 -2.222 1.00 90.94 181 LEU A CA 1
ATOM 1418 C C . LEU A 1 181 ? 5.789 6.851 -1.716 1.00 90.94 181 LEU A C 1
ATOM 1420 O O . LEU A 1 181 ? 5.983 6.043 -0.808 1.00 90.94 181 LEU A O 1
ATOM 1424 N N . LEU A 1 182 ? 6.763 7.559 -2.279 1.00 92.56 182 LEU A N 1
ATOM 1425 C CA . LEU A 1 182 ? 8.183 7.336 -2.034 1.00 92.56 182 LEU A CA 1
ATOM 1426 C C . LEU A 1 182 ? 8.891 8.622 -1.590 1.00 92.56 182 LEU A C 1
ATOM 1428 O O . LEU A 1 182 ? 8.532 9.742 -1.983 1.00 92.56 182 LEU A O 1
ATOM 1432 N N . THR A 1 183 ? 9.933 8.455 -0.779 1.00 89.56 183 THR A N 1
ATOM 1433 C CA . THR A 1 183 ? 10.984 9.463 -0.605 1.00 89.56 183 THR A CA 1
ATOM 1434 C C . THR A 1 183 ? 11.771 9.650 -1.901 1.00 89.56 183 THR A C 1
ATOM 1436 O O . THR A 1 183 ? 11.809 8.771 -2.762 1.00 89.56 183 THR A O 1
ATOM 1439 N N . GLN A 1 184 ? 12.429 10.801 -2.058 1.00 88.50 184 GLN A N 1
ATOM 1440 C CA . GLN A 1 184 ? 13.153 11.121 -3.294 1.00 88.50 184 GLN A CA 1
ATOM 1441 C C . GLN A 1 184 ? 14.322 10.169 -3.589 1.00 88.50 184 GLN A C 1
ATOM 1443 O O . GLN A 1 184 ? 14.551 9.834 -4.750 1.00 88.50 184 GLN A O 1
ATOM 1448 N N . ASN A 1 185 ? 15.023 9.691 -2.558 1.00 89.81 185 ASN A N 1
ATOM 1449 C CA . ASN A 1 185 ? 16.104 8.709 -2.693 1.00 89.81 185 ASN A CA 1
ATOM 1450 C C . ASN A 1 185 ? 15.608 7.332 -3.170 1.00 89.81 185 ASN A C 1
ATOM 1452 O O . ASN A 1 185 ? 16.376 6.616 -3.804 1.00 89.81 185 ASN A O 1
ATOM 1456 N N . LEU A 1 186 ? 14.341 6.969 -2.933 1.00 94.06 186 LEU A N 1
ATOM 1457 C CA . LEU A 1 186 ? 13.740 5.778 -3.541 1.00 94.06 186 LEU A CA 1
ATOM 1458 C C . LEU A 1 186 ? 13.126 6.072 -4.914 1.00 94.06 186 LEU A C 1
ATOM 1460 O O . LEU A 1 186 ? 13.327 5.308 -5.855 1.00 94.06 186 LEU A O 1
ATOM 1464 N N . TYR A 1 187 ? 12.392 7.181 -5.037 1.00 94.56 187 TYR A N 1
ATOM 1465 C CA . TYR A 1 187 ? 11.655 7.531 -6.248 1.00 94.56 187 TYR A CA 1
ATOM 1466 C C . TYR A 1 187 ? 12.575 7.758 -7.446 1.00 94.56 187 TYR A C 1
ATOM 1468 O O . TYR A 1 187 ? 12.380 7.136 -8.487 1.00 94.56 187 TYR A O 1
ATOM 1476 N N . LYS A 1 188 ? 13.572 8.641 -7.312 1.00 94.62 188 LYS A N 1
ATOM 1477 C CA . LYS A 1 188 ? 14.377 9.084 -8.454 1.00 94.62 188 LYS A CA 1
ATOM 1478 C C . LYS A 1 188 ? 15.169 7.932 -9.090 1.00 94.62 188 LYS A C 1
ATOM 1480 O O . LYS A 1 188 ? 15.014 7.746 -10.294 1.00 94.62 188 LYS A O 1
ATOM 1485 N N . PRO A 1 189 ? 15.934 7.110 -8.343 1.00 96.94 189 PRO A N 1
ATOM 1486 C CA . PRO A 1 189 ? 16.679 6.012 -8.958 1.00 96.94 189 PRO A CA 1
ATOM 1487 C C . PRO A 1 189 ? 15.762 4.939 -9.558 1.00 96.94 189 PRO A C 1
ATOM 1489 O O . PRO A 1 189 ? 16.068 4.395 -10.617 1.00 96.94 189 PRO A O 1
ATOM 1492 N N . LEU A 1 190 ? 14.614 4.663 -8.925 1.00 97.50 190 LEU A N 1
ATOM 1493 C CA . LEU A 1 190 ? 13.618 3.739 -9.469 1.00 97.50 190 LEU A CA 1
ATOM 1494 C C . LEU A 1 190 ? 13.031 4.255 -10.786 1.00 97.50 190 LEU A C 1
ATOM 1496 O O . LEU A 1 190 ? 12.953 3.510 -11.762 1.00 97.50 190 LEU A O 1
ATOM 1500 N N . PHE A 1 191 ? 12.631 5.524 -10.818 1.00 96.50 191 PHE A N 1
ATOM 1501 C CA . PHE A 1 191 ? 12.086 6.165 -12.006 1.00 96.50 191 PHE A CA 1
ATOM 1502 C C . PHE A 1 191 ? 13.107 6.181 -13.150 1.00 96.50 191 PHE A C 1
ATOM 1504 O O . PHE A 1 191 ? 12.790 5.747 -14.259 1.00 96.50 191 PHE A O 1
ATOM 1511 N N . ASP A 1 192 ? 14.343 6.607 -12.866 1.00 96.81 192 ASP A N 1
ATOM 1512 C CA . ASP A 1 192 ? 15.436 6.658 -13.841 1.00 96.81 192 ASP A CA 1
ATOM 1513 C C . ASP A 1 192 ? 15.726 5.250 -14.402 1.00 96.81 192 ASP A C 1
ATOM 1515 O O . ASP A 1 192 ? 15.887 5.080 -15.614 1.00 96.81 192 ASP A O 1
ATOM 1519 N N . TYR A 1 193 ? 15.699 4.215 -13.550 1.00 98.19 193 TYR A N 1
ATOM 1520 C CA . TYR A 1 193 ? 15.825 2.819 -13.973 1.00 98.19 193 TYR A CA 1
ATOM 1521 C C . TYR A 1 193 ? 14.679 2.377 -14.890 1.00 98.19 193 TYR A C 1
ATOM 1523 O O . TYR A 1 193 ? 14.944 1.837 -15.967 1.00 98.19 193 TYR A O 1
ATOM 1531 N N . ILE A 1 194 ? 13.420 2.610 -14.499 1.00 97.44 194 ILE A N 1
ATOM 1532 C CA . ILE A 1 194 ? 12.247 2.229 -15.299 1.00 97.44 194 ILE A CA 1
ATOM 1533 C C . ILE A 1 194 ? 12.305 2.913 -16.665 1.00 97.44 194 ILE A C 1
ATOM 1535 O O . ILE A 1 194 ? 12.179 2.238 -17.684 1.00 97.44 194 ILE A O 1
ATOM 1539 N N . TYR A 1 195 ? 12.564 4.223 -16.704 1.00 96.69 195 TYR A N 1
ATOM 1540 C CA . TYR A 1 195 ? 12.681 4.976 -17.950 1.00 96.69 195 TYR A CA 1
ATOM 1541 C C . TYR A 1 195 ? 13.799 4.429 -18.846 1.00 96.69 195 TYR A C 1
ATOM 1543 O O . TYR A 1 195 ? 13.578 4.169 -20.032 1.00 96.69 195 TYR A O 1
ATOM 1551 N N . ALA A 1 196 ? 14.990 4.190 -18.287 1.00 97.19 196 ALA A N 1
ATOM 1552 C CA . ALA A 1 196 ? 16.131 3.664 -19.033 1.00 97.19 196 ALA A CA 1
ATOM 1553 C C . ALA A 1 196 ? 15.848 2.288 -19.662 1.00 97.19 196 ALA A C 1
ATOM 1555 O O . ALA A 1 196 ? 16.349 2.012 -20.758 1.00 97.19 196 ALA A O 1
ATOM 1556 N N . HIS A 1 197 ? 14.998 1.477 -19.028 1.00 97.56 197 HIS A N 1
ATOM 1557 C CA . HIS A 1 197 ? 14.701 0.103 -19.433 1.00 97.56 197 HIS A CA 1
ATOM 1558 C C . HIS A 1 197 ? 13.314 -0.087 -20.060 1.00 97.56 197 HIS A C 1
ATOM 1560 O O . HIS A 1 197 ? 12.974 -1.213 -20.386 1.00 97.56 197 HIS A O 1
ATOM 1566 N N . ALA A 1 198 ? 12.532 0.971 -20.295 1.00 96.00 198 ALA A N 1
ATOM 1567 C CA . ALA A 1 198 ? 11.170 0.860 -20.833 1.00 96.00 198 ALA A CA 1
ATOM 1568 C C . ALA A 1 198 ? 11.089 0.450 -22.319 1.00 96.00 198 ALA A C 1
ATOM 1570 O O . ALA A 1 198 ? 9.998 0.298 -22.863 1.00 96.00 198 ALA A O 1
ATOM 1571 N N . GLY A 1 199 ? 12.222 0.321 -23.010 1.00 96.00 199 GLY A N 1
ATOM 1572 C CA . GLY A 1 199 ? 12.278 0.107 -24.457 1.00 96.00 199 GLY A CA 1
ATOM 1573 C C . GLY A 1 199 ? 12.007 1.373 -25.284 1.00 96.00 199 GLY A C 1
ATOM 1574 O O . GLY A 1 199 ? 11.432 2.362 -24.824 1.00 96.00 199 GLY A O 1
ATOM 1575 N N . ASN A 1 200 ? 12.449 1.362 -26.545 1.00 95.69 200 ASN A N 1
ATOM 1576 C CA . ASN A 1 200 ? 12.451 2.554 -27.406 1.00 95.69 200 ASN A CA 1
ATOM 1577 C C . ASN A 1 200 ? 11.050 3.083 -27.732 1.00 95.69 200 ASN A C 1
ATOM 1579 O O . ASN A 1 200 ? 10.884 4.291 -27.892 1.00 95.69 200 ASN A O 1
ATOM 1583 N N . LYS A 1 201 ? 10.046 2.201 -27.834 1.00 95.00 201 LYS A N 1
ATOM 1584 C CA . LYS A 1 201 ? 8.655 2.607 -28.075 1.00 95.00 201 LYS A CA 1
ATOM 1585 C C . LYS A 1 201 ? 8.113 3.409 -26.891 1.00 95.00 201 LYS A C 1
ATOM 1587 O O . LYS A 1 201 ? 7.613 4.511 -27.091 1.00 95.00 201 LYS A O 1
ATOM 1592 N N . ASN A 1 202 ? 8.281 2.909 -25.666 1.00 96.50 202 ASN A N 1
ATOM 1593 C CA . ASN A 1 202 ? 7.728 3.565 -24.482 1.00 96.50 202 ASN A CA 1
ATOM 1594 C C . ASN A 1 202 ? 8.475 4.856 -24.109 1.00 96.50 202 ASN A C 1
ATOM 1596 O O . ASN A 1 202 ? 7.867 5.813 -23.635 1.00 96.50 202 ASN A O 1
ATOM 1600 N N . LYS A 1 203 ? 9.781 4.944 -24.391 1.00 94.06 203 LYS A N 1
ATOM 1601 C CA . LYS A 1 203 ? 10.545 6.198 -24.234 1.00 94.06 203 LYS A CA 1
ATOM 1602 C C . LYS A 1 203 ? 10.008 7.346 -25.101 1.00 94.06 203 LYS A C 1
ATOM 1604 O O . LYS A 1 203 ? 10.224 8.503 -24.765 1.00 94.06 203 LYS A O 1
ATOM 1609 N N . LYS A 1 204 ? 9.298 7.035 -26.194 1.00 94.31 204 LYS A N 1
ATOM 1610 C CA . LYS A 1 204 ? 8.645 8.011 -27.085 1.00 94.31 204 LYS A CA 1
ATOM 1611 C C . LYS A 1 204 ? 7.202 8.343 -26.685 1.00 94.31 204 LYS A C 1
ATOM 1613 O O . LYS A 1 204 ? 6.553 9.111 -27.392 1.00 94.31 204 LYS A O 1
ATOM 1618 N N . LEU A 1 205 ? 6.683 7.769 -25.594 1.00 93.19 205 LEU A N 1
ATOM 1619 C CA . LEU A 1 205 ? 5.386 8.170 -25.043 1.00 93.19 205 LEU A CA 1
ATOM 1620 C C . LEU A 1 205 ? 5.404 9.656 -24.674 1.00 93.19 205 LEU A C 1
ATOM 1622 O O . LEU A 1 205 ? 6.461 10.266 -24.509 1.00 93.19 205 LEU A O 1
ATOM 1626 N N . ASN A 1 206 ? 4.212 10.234 -24.529 1.00 89.06 206 ASN A N 1
ATOM 1627 C CA . ASN A 1 206 ? 4.049 11.638 -24.171 1.00 89.06 206 ASN A CA 1
ATOM 1628 C C . ASN A 1 206 ? 4.920 11.995 -22.954 1.00 89.06 206 ASN A C 1
ATOM 1630 O O . ASN A 1 206 ? 4.826 11.343 -21.917 1.00 89.06 206 ASN A O 1
ATOM 1634 N N . ALA A 1 207 ? 5.723 13.058 -23.055 1.00 89.62 207 ALA A N 1
ATOM 1635 C CA . ALA A 1 207 ? 6.607 13.495 -21.975 1.00 89.62 207 ALA A CA 1
ATOM 1636 C C . ALA A 1 207 ? 5.869 13.684 -20.635 1.00 89.62 207 ALA A C 1
ATOM 1638 O O . ALA A 1 207 ? 6.435 13.393 -19.587 1.00 89.62 207 ALA A O 1
ATOM 1639 N N . LYS A 1 208 ? 4.585 14.076 -20.661 1.00 88.38 208 LYS A N 1
ATOM 1640 C CA . LYS A 1 208 ? 3.749 14.225 -19.459 1.00 88.38 208 LYS A CA 1
ATOM 1641 C C . LYS A 1 208 ? 3.499 12.906 -18.717 1.00 88.38 208 LYS A C 1
ATOM 1643 O O . LYS A 1 208 ? 3.302 12.949 -17.506 1.00 88.38 208 LYS A O 1
ATOM 1648 N N . PHE A 1 209 ? 3.512 11.754 -19.395 1.00 90.69 209 PHE A N 1
ATOM 1649 C CA . PHE A 1 209 ? 3.445 10.442 -18.732 1.00 90.69 209 PHE A CA 1
ATOM 1650 C C . PHE A 1 209 ? 4.628 10.273 -17.774 1.00 90.69 209 PHE A C 1
ATOM 1652 O O . PHE A 1 209 ? 4.449 9.925 -16.611 1.00 90.69 209 PHE A O 1
ATOM 1659 N N . TRP A 1 210 ? 5.824 10.617 -18.254 1.00 90.81 210 TRP A N 1
ATOM 1660 C CA . TRP A 1 210 ? 7.072 10.509 -17.510 1.00 90.81 210 TRP A CA 1
ATOM 1661 C C . TRP A 1 210 ? 7.232 11.624 -16.469 1.00 90.81 210 TRP A C 1
ATOM 1663 O O . TRP A 1 210 ? 7.548 11.348 -15.319 1.00 90.81 210 TRP A O 1
ATOM 1673 N N . SER A 1 211 ? 6.996 12.884 -16.835 1.00 82.56 211 SER A N 1
ATOM 1674 C CA . SER A 1 211 ? 7.310 14.021 -15.960 1.00 82.56 211 SER A CA 1
ATOM 1675 C C . SER A 1 211 ? 6.200 14.383 -14.971 1.00 82.56 211 SER A C 1
ATOM 1677 O O . SER A 1 211 ? 6.491 14.943 -13.918 1.00 82.56 211 SER A O 1
ATOM 1679 N N . ASN A 1 212 ? 4.935 14.093 -15.302 1.00 78.88 212 ASN A N 1
ATOM 1680 C CA . ASN A 1 212 ? 3.768 14.608 -14.572 1.00 78.88 212 ASN A CA 1
ATOM 1681 C C . ASN A 1 212 ? 2.820 13.502 -14.086 1.00 78.88 212 ASN A C 1
ATOM 1683 O O . ASN A 1 212 ? 1.704 13.808 -13.669 1.00 78.88 212 ASN A O 1
ATOM 1687 N N . ASN A 1 213 ? 3.225 12.231 -14.178 1.00 80.38 213 ASN A N 1
ATOM 1688 C CA . ASN A 1 213 ? 2.380 11.082 -13.855 1.00 80.38 213 ASN A CA 1
ATOM 1689 C C . ASN A 1 213 ? 0.985 11.143 -14.527 1.00 80.38 213 ASN A C 1
ATOM 1691 O O . ASN A 1 213 ? -0.067 10.954 -13.903 1.00 80.38 213 ASN A O 1
ATOM 1695 N N . TYR A 1 214 ? 0.982 11.511 -15.810 1.00 87.94 214 TYR A N 1
ATOM 1696 C CA . TYR A 1 214 ? -0.235 11.706 -16.590 1.00 87.94 214 TYR A CA 1
ATOM 1697 C C . TYR A 1 214 ? -0.811 10.374 -17.086 1.00 87.94 214 TYR A C 1
ATOM 1699 O O . TYR A 1 214 ? -0.067 9.480 -17.487 1.00 87.94 214 TYR A O 1
ATOM 1707 N N . CYS A 1 215 ? -2.139 10.273 -17.105 1.00 92.50 215 CYS A N 1
ATOM 1708 C CA . CYS A 1 215 ? -2.859 9.119 -17.635 1.00 92.50 215 CYS A CA 1
ATOM 1709 C C . CYS A 1 215 ? -2.749 9.062 -19.169 1.00 92.50 215 CYS A C 1
ATOM 1711 O O . CYS A 1 215 ? -3.050 10.038 -19.853 1.00 92.50 215 CYS A O 1
ATOM 1713 N N . ILE A 1 216 ? -2.354 7.916 -19.723 1.00 94.25 216 ILE A N 1
ATOM 1714 C CA . ILE A 1 216 ? -2.281 7.675 -21.174 1.00 94.25 216 ILE A CA 1
ATOM 1715 C C . ILE A 1 216 ? -3.083 6.436 -21.561 1.00 94.25 216 ILE A C 1
ATOM 1717 O O . ILE A 1 216 ? -3.346 5.584 -20.717 1.00 94.25 216 ILE A O 1
ATOM 1721 N N . LEU A 1 217 ? -3.469 6.321 -22.832 1.00 95.31 217 LEU A N 1
ATOM 1722 C CA . LEU A 1 217 ? -4.230 5.171 -23.310 1.00 95.31 217 LEU A CA 1
ATOM 1723 C C . LEU A 1 217 ? -3.411 3.886 -23.159 1.00 95.31 217 LEU A C 1
ATOM 1725 O O . LEU A 1 217 ? -2.277 3.791 -23.628 1.00 95.31 217 LEU A O 1
ATOM 1729 N N . GLN A 1 218 ? -4.017 2.862 -22.562 1.00 94.69 218 GLN A N 1
ATOM 1730 C CA . GLN A 1 218 ? -3.363 1.579 -22.301 1.00 94.69 218 GLN A CA 1
ATOM 1731 C C . GLN A 1 218 ? -2.818 0.919 -23.577 1.00 94.69 218 GLN A C 1
ATOM 1733 O O . GLN A 1 218 ? -1.754 0.307 -23.544 1.00 94.69 218 GLN A O 1
ATOM 1738 N N . LYS A 1 219 ? -3.513 1.078 -24.712 1.00 94.31 219 LYS A N 1
ATOM 1739 C CA . LYS A 1 219 ? -3.104 0.524 -26.016 1.00 94.31 219 LYS A CA 1
ATOM 1740 C C . LYS A 1 219 ? -1.782 1.096 -26.548 1.00 94.31 219 LYS A C 1
ATOM 1742 O O . LYS A 1 219 ? -1.138 0.463 -27.385 1.00 94.31 219 LYS A O 1
ATOM 1747 N N . ASP A 1 220 ? -1.384 2.280 -26.082 1.00 94.75 220 ASP A N 1
ATOM 1748 C CA . ASP A 1 220 ? -0.157 2.942 -26.531 1.00 94.75 220 ASP A CA 1
ATOM 1749 C C . ASP A 1 220 ? 1.076 2.396 -25.791 1.00 94.75 220 ASP A C 1
ATOM 1751 O O . ASP A 1 220 ? 2.203 2.514 -26.281 1.00 94.75 220 ASP A O 1
ATOM 1755 N N . ILE A 1 221 ? 0.860 1.736 -24.647 1.00 95.62 221 ILE A N 1
ATOM 1756 C CA . ILE A 1 221 ? 1.900 1.141 -23.811 1.00 95.62 221 ILE A CA 1
ATOM 1757 C C . ILE A 1 221 ? 2.278 -0.246 -24.325 1.00 95.62 221 ILE A C 1
ATOM 1759 O O . ILE A 1 221 ? 1.450 -1.146 -24.449 1.00 95.62 221 ILE A O 1
ATOM 1763 N N . ASP A 1 222 ? 3.573 -0.455 -24.546 1.00 96.50 222 ASP A N 1
ATOM 1764 C CA . ASP A 1 222 ? 4.138 -1.789 -24.708 1.00 96.50 222 ASP A CA 1
ATOM 1765 C C . ASP A 1 222 ? 4.606 -2.337 -23.353 1.00 96.50 222 ASP A C 1
ATOM 1767 O O . ASP A 1 222 ? 5.765 -2.176 -22.966 1.00 96.50 222 ASP A O 1
ATOM 1771 N N . PHE A 1 223 ? 3.691 -2.981 -22.624 1.00 95.81 223 PHE A N 1
ATOM 1772 C CA . PHE A 1 223 ? 3.957 -3.527 -21.288 1.00 95.81 223 PHE A CA 1
ATOM 1773 C C . PHE A 1 223 ? 5.107 -4.539 -21.270 1.00 95.81 223 PHE A C 1
ATOM 1775 O O . PHE A 1 223 ? 5.816 -4.619 -20.274 1.00 95.81 223 PHE A O 1
ATOM 1782 N N . LYS A 1 224 ? 5.330 -5.288 -22.358 1.00 95.81 224 LYS A N 1
ATOM 1783 C CA . LYS A 1 224 ? 6.391 -6.309 -22.418 1.00 95.81 224 LYS A CA 1
ATOM 1784 C C . LYS A 1 224 ? 7.792 -5.699 -22.419 1.00 95.81 224 LYS A C 1
ATOM 1786 O O . LYS A 1 224 ? 8.734 -6.354 -21.987 1.00 95.81 224 LYS A O 1
ATOM 1791 N N . SER A 1 225 ? 7.918 -4.463 -22.897 1.00 96.38 225 SER A N 1
ATOM 1792 C CA . SER A 1 225 ? 9.186 -3.731 -22.931 1.00 96.38 225 SER A CA 1
ATOM 1793 C C . SER A 1 225 ? 9.524 -3.034 -21.612 1.00 96.38 225 SER A C 1
ATOM 1795 O O . SER A 1 225 ? 10.636 -2.541 -21.464 1.00 96.38 225 SER A O 1
ATOM 1797 N N . PHE A 1 226 ? 8.596 -2.960 -20.656 1.00 97.50 226 PHE A N 1
ATOM 1798 C CA . PHE A 1 226 ? 8.872 -2.417 -19.328 1.00 97.50 226 PHE A CA 1
ATOM 1799 C C . PHE A 1 226 ? 9.562 -3.459 -18.426 1.00 97.50 226 PHE A C 1
ATOM 1801 O O . PHE A 1 226 ? 9.240 -4.647 -18.501 1.00 97.50 226 PHE A O 1
ATOM 1808 N N . PRO A 1 227 ? 10.488 -3.053 -17.535 1.00 97.19 227 PRO A N 1
ATOM 1809 C CA . PRO A 1 227 ? 11.185 -3.994 -16.667 1.00 97.19 227 PRO A CA 1
ATOM 1810 C C . PRO A 1 227 ? 10.263 -4.541 -15.574 1.00 97.19 227 PRO A C 1
ATOM 1812 O O . PRO A 1 227 ? 9.465 -3.818 -14.985 1.00 97.19 227 PRO A O 1
ATOM 1815 N N . THR A 1 228 ? 10.425 -5.808 -15.208 1.00 97.00 228 THR A N 1
ATOM 1816 C CA . THR A 1 228 ? 9.891 -6.288 -13.925 1.00 97.00 228 THR A CA 1
ATOM 1817 C C . THR A 1 228 ? 10.805 -5.811 -12.800 1.00 97.00 228 THR A C 1
ATOM 1819 O O . THR A 1 228 ? 12.021 -6.016 -12.862 1.00 97.00 228 THR A O 1
ATOM 1822 N N . VAL A 1 229 ? 10.229 -5.203 -11.763 1.00 97.44 229 VAL A N 1
ATOM 1823 C CA . VAL A 1 229 ? 10.960 -4.763 -10.564 1.00 97.44 229 VAL A CA 1
ATOM 1824 C C . VAL A 1 229 ? 10.539 -5.594 -9.357 1.00 97.44 229 VAL A C 1
ATOM 1826 O O . VAL A 1 229 ? 9.539 -6.306 -9.392 1.00 97.44 229 VAL A O 1
ATOM 1829 N N . LYS A 1 230 ? 11.323 -5.553 -8.284 1.00 97.06 230 LYS A N 1
ATOM 1830 C CA . LYS A 1 230 ? 11.042 -6.254 -7.029 1.00 97.06 230 LYS A CA 1
ATOM 1831 C C . LYS A 1 230 ? 11.079 -5.275 -5.865 1.00 97.06 230 LYS A C 1
ATOM 1833 O O . LYS A 1 230 ? 11.976 -4.437 -5.820 1.00 97.06 230 LYS A O 1
ATOM 1838 N N . ILE A 1 231 ? 10.159 -5.408 -4.910 1.00 96.69 231 ILE A N 1
ATOM 1839 C CA . ILE A 1 231 ? 10.247 -4.713 -3.617 1.00 96.69 231 ILE A CA 1
ATOM 1840 C C . ILE A 1 231 ? 10.812 -5.683 -2.586 1.00 96.69 231 ILE A C 1
ATOM 1842 O O . ILE A 1 231 ? 10.275 -6.775 -2.397 1.00 96.69 231 ILE A O 1
ATOM 1846 N N . GLY A 1 232 ? 11.903 -5.282 -1.937 1.00 96.44 232 GLY A N 1
ATOM 1847 C CA . GLY A 1 232 ? 12.541 -6.045 -0.873 1.00 96.44 232 GLY A CA 1
ATOM 1848 C C . GLY A 1 232 ? 11.952 -5.715 0.496 1.00 96.44 232 GLY A C 1
ATOM 1849 O O . GLY A 1 232 ? 11.854 -4.543 0.863 1.00 96.44 232 GLY A O 1
ATOM 1850 N N . PHE A 1 233 ? 11.638 -6.741 1.281 1.00 96.12 233 PHE A N 1
ATOM 1851 C CA . PHE A 1 233 ? 11.194 -6.623 2.669 1.00 96.12 233 PHE A CA 1
ATOM 1852 C C . PHE A 1 233 ? 11.982 -7.559 3.576 1.00 96.12 233 PHE A C 1
ATOM 1854 O O . PHE A 1 233 ? 12.366 -8.657 3.172 1.00 96.12 233 PHE A O 1
ATOM 1861 N N . GLN A 1 234 ? 12.211 -7.138 4.817 1.00 95.62 234 GLN A N 1
ATOM 1862 C CA . GLN A 1 234 ? 12.860 -7.990 5.807 1.00 95.62 234 GLN A CA 1
ATOM 1863 C C . GLN A 1 234 ? 11.925 -9.138 6.205 1.00 95.62 234 GLN A C 1
ATOM 1865 O O . GLN A 1 234 ? 10.775 -8.903 6.587 1.00 95.62 234 GLN A O 1
ATOM 1870 N N . SER A 1 235 ? 12.420 -10.372 6.137 1.00 93.50 235 SER A N 1
ATOM 1871 C CA . SER A 1 235 ? 11.688 -11.551 6.599 1.00 93.50 235 SER A CA 1
ATOM 1872 C C . SER A 1 235 ? 11.440 -11.538 8.102 1.00 93.50 235 SER A C 1
ATOM 1874 O O . SER A 1 235 ? 12.156 -10.897 8.872 1.00 93.50 235 SER A O 1
ATOM 1876 N N . ILE A 1 236 ? 10.421 -12.286 8.527 1.00 92.19 236 ILE A N 1
ATOM 1877 C CA . ILE A 1 236 ? 10.048 -12.438 9.938 1.00 92.19 236 ILE A CA 1
ATOM 1878 C C . ILE A 1 236 ? 11.205 -12.946 10.819 1.00 92.19 236 ILE A C 1
ATOM 1880 O O . ILE A 1 236 ? 11.318 -12.548 11.975 1.00 92.19 236 ILE A O 1
ATOM 1884 N N . ASP A 1 237 ? 12.116 -13.753 10.265 1.00 88.00 237 ASP A N 1
ATOM 1885 C CA . ASP A 1 237 ? 13.320 -14.239 10.955 1.00 88.00 237 ASP A CA 1
ATOM 1886 C C . ASP A 1 237 ? 14.444 -13.189 11.084 1.00 88.00 237 ASP A C 1
ATOM 1888 O O . ASP A 1 237 ? 15.468 -13.455 11.715 1.00 88.00 237 ASP A O 1
ATOM 1892 N N . LYS A 1 238 ? 14.259 -12.004 10.483 1.00 87.38 238 LYS A N 1
ATOM 1893 C CA . LYS A 1 238 ? 15.188 -10.863 10.418 1.00 87.38 238 LYS A CA 1
ATOM 1894 C C . LYS A 1 238 ? 16.516 -11.110 9.704 1.00 87.38 238 LYS A C 1
ATOM 1896 O O . LYS A 1 238 ? 17.346 -10.200 9.676 1.00 87.38 238 LYS A O 1
ATOM 1901 N N . LYS A 1 239 ? 16.728 -12.289 9.118 1.00 88.25 239 LYS A N 1
ATOM 1902 C CA . LYS A 1 239 ? 18.013 -12.695 8.526 1.00 88.25 239 LYS A CA 1
ATOM 1903 C C . LYS A 1 239 ? 18.084 -12.472 7.024 1.00 88.25 239 LYS A C 1
ATOM 1905 O O . LYS A 1 239 ? 19.182 -12.337 6.490 1.00 88.25 239 LYS A O 1
ATOM 1910 N N . SER A 1 240 ? 16.942 -12.447 6.344 1.00 92.31 240 SER A N 1
ATOM 1911 C CA . SER A 1 240 ? 16.893 -12.397 4.887 1.00 92.31 240 SER A CA 1
ATOM 1912 C C . SER A 1 240 ? 16.019 -11.261 4.365 1.00 92.31 240 SER A C 1
ATOM 1914 O O . SER A 1 240 ? 15.205 -10.675 5.082 1.00 92.31 240 SER A O 1
ATOM 1916 N N . ILE A 1 241 ? 16.222 -10.939 3.090 1.00 94.50 241 ILE A N 1
ATOM 1917 C CA . ILE A 1 241 ? 15.321 -10.081 2.332 1.00 94.50 241 ILE A CA 1
ATOM 1918 C C . ILE A 1 241 ? 14.490 -10.982 1.433 1.00 94.50 241 ILE A C 1
ATOM 1920 O O . ILE A 1 241 ? 15.027 -11.738 0.620 1.00 94.50 241 ILE A O 1
ATOM 1924 N N . TYR A 1 242 ? 13.178 -10.884 1.580 1.00 94.12 242 TYR A N 1
ATOM 1925 C CA . TYR A 1 242 ? 12.237 -11.454 0.636 1.00 94.12 242 TYR A CA 1
ATOM 1926 C C . TYR A 1 242 ? 11.843 -10.405 -0.399 1.00 94.12 242 TYR A C 1
ATOM 1928 O O . TYR A 1 242 ? 11.871 -9.207 -0.122 1.00 94.12 242 TYR A O 1
ATOM 1936 N N . TYR A 1 243 ? 11.445 -10.856 -1.585 1.00 94.94 243 TYR A N 1
ATOM 1937 C CA . TYR A 1 243 ? 11.135 -9.984 -2.706 1.00 94.94 243 TYR A CA 1
ATOM 1938 C C . TYR A 1 243 ? 9.726 -10.244 -3.236 1.00 94.94 243 TYR A C 1
ATOM 1940 O O . TYR A 1 243 ? 9.459 -11.321 -3.769 1.00 94.94 243 TYR A O 1
ATOM 1948 N N . LEU A 1 244 ? 8.852 -9.241 -3.146 1.00 94.38 244 LEU A N 1
ATOM 1949 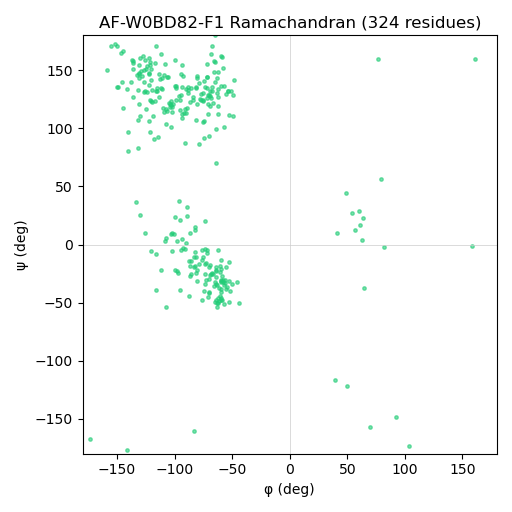C CA . LEU A 1 244 ? 7.599 -9.224 -3.903 1.00 94.38 244 LEU A CA 1
ATOM 1950 C C . LEU A 1 244 ? 7.893 -8.746 -5.327 1.00 94.38 244 LEU A C 1
ATOM 1952 O O . LEU A 1 244 ? 8.673 -7.811 -5.521 1.00 94.38 244 LEU A O 1
ATOM 1956 N N . THR A 1 245 ? 7.324 -9.422 -6.322 1.00 94.81 245 THR A N 1
ATOM 1957 C CA . THR A 1 245 ? 7.575 -9.147 -7.741 1.00 94.81 245 THR A CA 1
ATOM 1958 C C . THR A 1 245 ? 6.507 -8.208 -8.272 1.00 94.81 245 THR A C 1
ATOM 1960 O O . THR A 1 245 ? 5.323 -8.455 -8.108 1.00 94.81 245 THR A O 1
ATOM 1963 N N . LEU A 1 246 ? 6.932 -7.127 -8.913 1.00 94.62 246 LEU A N 1
ATOM 1964 C CA . LEU A 1 246 ? 6.061 -6.123 -9.500 1.00 94.62 246 LEU A CA 1
ATOM 1965 C C . LEU A 1 246 ? 6.257 -6.157 -11.018 1.00 94.62 246 LEU A C 1
ATOM 1967 O O . LEU A 1 246 ? 7.183 -5.512 -11.536 1.00 94.62 246 LEU A O 1
ATOM 1971 N N . PRO A 1 247 ? 5.442 -6.934 -11.752 1.00 94.31 247 PRO A N 1
ATOM 1972 C CA . PRO A 1 247 ? 5.369 -6.791 -13.196 1.00 94.31 247 PRO A CA 1
ATOM 1973 C C . PRO A 1 247 ? 4.918 -5.370 -13.590 1.00 94.31 247 PRO A C 1
ATOM 1975 O O . PRO A 1 247 ? 4.328 -4.647 -12.782 1.00 94.31 247 PRO A O 1
ATOM 1978 N N . PRO A 1 248 ? 5.146 -4.957 -14.850 1.00 95.06 248 PRO A N 1
ATOM 1979 C CA . PRO A 1 248 ? 4.710 -3.655 -15.355 1.00 95.06 248 PRO A CA 1
ATOM 1980 C C . PRO A 1 248 ? 3.240 -3.330 -15.097 1.00 95.06 248 PRO A C 1
ATOM 1982 O O . PRO A 1 248 ? 2.913 -2.183 -14.829 1.00 95.06 248 PRO A O 1
ATOM 1985 N N . THR A 1 249 ? 2.359 -4.326 -15.117 1.00 92.00 249 THR A N 1
ATOM 1986 C CA . THR A 1 249 ? 0.923 -4.159 -14.850 1.00 92.00 249 THR A CA 1
ATOM 1987 C C . THR A 1 249 ? 0.600 -3.766 -13.408 1.00 92.00 249 THR A C 1
ATOM 1989 O O . THR A 1 249 ? -0.425 -3.134 -13.179 1.00 92.00 249 THR A O 1
ATOM 1992 N N . THR A 1 250 ? 1.469 -4.085 -12.444 1.00 91.56 250 THR A N 1
ATOM 1993 C CA . THR A 1 250 ? 1.310 -3.669 -11.042 1.00 91.56 250 THR A CA 1
ATOM 1994 C C . THR A 1 250 ? 1.556 -2.177 -10.890 1.00 91.56 250 THR A C 1
ATOM 1996 O O . THR A 1 250 ? 0.814 -1.474 -10.205 1.00 91.56 250 THR A O 1
ATOM 1999 N N . TYR A 1 251 ? 2.624 -1.683 -11.527 1.00 93.50 251 TYR A N 1
ATOM 2000 C CA . TYR A 1 251 ? 3.092 -0.313 -11.333 1.00 93.50 251 TYR A CA 1
ATOM 2001 C C . TYR A 1 251 ? 2.723 0.655 -12.465 1.00 93.50 251 TYR A C 1
ATOM 2003 O O . TYR A 1 251 ? 2.960 1.857 -12.334 1.00 93.50 251 TYR A O 1
ATOM 2011 N N . ILE A 1 252 ? 2.123 0.151 -13.544 1.00 94.06 252 ILE A N 1
ATOM 2012 C CA . ILE A 1 252 ? 1.448 0.910 -14.596 1.00 94.06 252 ILE A CA 1
ATOM 2013 C C . ILE A 1 252 ? 0.005 0.417 -14.658 1.00 94.06 252 ILE A C 1
ATOM 2015 O O . ILE A 1 252 ? -0.288 -0.598 -15.288 1.00 94.06 252 ILE A O 1
ATOM 2019 N N . ASN A 1 253 ? -0.901 1.128 -13.994 1.00 90.00 253 ASN A N 1
ATOM 2020 C CA . ASN A 1 253 ? -2.290 0.698 -13.864 1.00 90.00 253 ASN A CA 1
ATOM 2021 C C . ASN A 1 253 ? -3.265 1.883 -13.960 1.00 90.00 253 ASN A C 1
ATOM 2023 O O . ASN A 1 253 ? -2.864 3.022 -14.203 1.00 90.00 253 ASN A O 1
ATOM 2027 N N . GLN A 1 254 ? -4.557 1.602 -13.788 1.00 88.50 254 GLN A N 1
ATOM 2028 C CA . GLN A 1 254 ? -5.645 2.576 -13.928 1.00 88.50 254 GLN A CA 1
ATOM 2029 C C . GLN A 1 254 ? -5.869 3.445 -12.672 1.00 88.50 254 GLN A C 1
ATOM 2031 O O . GLN A 1 254 ? -6.897 4.109 -12.565 1.00 88.50 254 GLN A O 1
ATOM 2036 N N . ALA A 1 255 ? -4.957 3.450 -11.690 1.00 84.44 255 ALA A N 1
ATOM 2037 C CA . ALA A 1 255 ? -5.141 4.168 -10.428 1.00 84.44 255 ALA A CA 1
ATOM 2038 C C . ALA A 1 255 ? -5.499 5.639 -10.671 1.00 84.44 255 ALA A C 1
ATOM 2040 O O . ALA A 1 255 ? -4.671 6.399 -11.155 1.00 84.44 255 ALA A O 1
ATOM 2041 N N . GLY A 1 256 ? -6.730 6.049 -10.346 1.00 78.62 256 GLY A N 1
ATOM 2042 C CA . GLY A 1 256 ? -7.267 7.407 -10.531 1.00 78.62 256 GLY A CA 1
ATOM 2043 C C . GLY A 1 256 ? -7.319 7.917 -11.984 1.00 78.62 256 GLY A C 1
ATOM 2044 O O . GLY A 1 256 ? -7.352 9.132 -12.186 1.00 78.62 256 GLY A O 1
ATOM 2045 N N . CYS A 1 257 ? -7.207 7.026 -12.965 1.00 83.19 257 CYS A N 1
ATOM 2046 C CA . CYS A 1 257 ? -7.407 7.329 -14.377 1.00 83.19 257 CYS A CA 1
ATOM 2047 C C . CYS A 1 257 ? -8.813 6.886 -14.803 1.00 83.19 257 CYS A C 1
ATOM 2049 O O . CYS A 1 257 ? -9.414 6.027 -14.155 1.00 83.19 257 CYS A O 1
ATOM 2051 N N . ASP A 1 258 ? -9.315 7.455 -15.898 1.00 84.81 258 ASP A N 1
ATOM 2052 C CA . ASP A 1 258 ? -10.547 6.983 -16.532 1.00 84.81 258 ASP A CA 1
ATOM 2053 C C . ASP A 1 258 ? -10.349 5.596 -17.168 1.00 84.81 258 ASP A C 1
ATOM 2055 O O . ASP A 1 258 ? -9.223 5.138 -17.394 1.00 84.81 258 ASP A O 1
ATOM 2059 N N . GLU A 1 259 ? -11.455 4.916 -17.474 1.00 87.12 259 GLU A N 1
ATOM 2060 C CA . GLU A 1 259 ? -11.435 3.593 -18.100 1.00 87.12 259 GLU A CA 1
ATOM 2061 C C . GLU A 1 259 ? -10.596 3.586 -19.392 1.00 87.12 259 GLU A C 1
ATOM 2063 O O . GLU A 1 259 ? -10.719 4.459 -20.250 1.00 87.12 259 GLU A O 1
ATOM 2068 N N . GLY A 1 260 ? -9.710 2.593 -19.527 1.00 87.69 260 GLY A N 1
ATOM 2069 C CA . GLY A 1 260 ? -8.806 2.466 -20.677 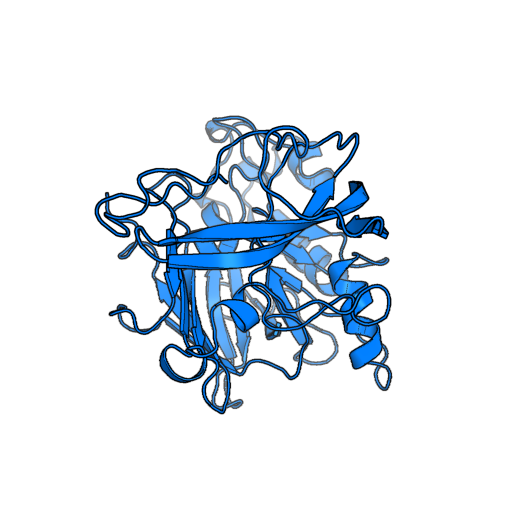1.00 87.69 260 GLY A CA 1
ATOM 2070 C C . GLY A 1 260 ? -7.538 3.327 -20.603 1.00 87.69 260 GLY A C 1
ATOM 2071 O O . GLY A 1 260 ? -6.683 3.213 -21.488 1.00 87.69 260 GLY A O 1
ATOM 2072 N N . TYR A 1 261 ? -7.372 4.133 -19.549 1.00 92.38 261 TYR A N 1
ATOM 2073 C CA . TYR A 1 261 ? -6.170 4.922 -19.299 1.00 92.38 261 TYR A CA 1
ATOM 2074 C C . TYR A 1 261 ? -5.357 4.384 -18.122 1.00 92.38 261 TYR A C 1
ATOM 2076 O O . TYR A 1 261 ? -5.896 3.902 -17.132 1.00 92.38 261 TYR A O 1
ATOM 2084 N N . VAL A 1 262 ? -4.036 4.504 -18.214 1.00 93.31 262 VAL A N 1
ATOM 2085 C CA . VAL A 1 262 ? -3.083 4.009 -17.217 1.00 93.31 262 VAL A CA 1
ATOM 2086 C C . VAL A 1 262 ? -1.972 5.023 -16.953 1.00 93.31 262 VAL A C 1
ATOM 2088 O O . VAL A 1 262 ? -1.690 5.886 -17.789 1.00 93.31 262 VAL A O 1
ATOM 2091 N N . ARG A 1 263 ? -1.317 4.913 -15.796 1.00 93.88 263 ARG A N 1
ATOM 2092 C CA . ARG A 1 263 ? -0.170 5.744 -15.403 1.00 93.88 263 ARG A CA 1
ATOM 2093 C C . ARG A 1 263 ? 0.791 5.007 -14.479 1.00 93.88 263 ARG A C 1
ATOM 2095 O O . ARG A 1 263 ? 0.452 3.945 -13.966 1.00 93.88 263 ARG A O 1
ATOM 2102 N N . LEU A 1 264 ? 1.956 5.602 -14.223 1.00 94.06 264 LEU A N 1
ATOM 2103 C CA . LEU A 1 264 ? 2.896 5.110 -13.216 1.00 94.06 264 LEU A CA 1
ATOM 2104 C C . LEU A 1 264 ? 2.349 5.339 -11.798 1.00 94.06 264 LEU A C 1
ATOM 2106 O O . LEU A 1 264 ? 1.977 6.443 -11.418 1.00 94.06 264 LEU A O 1
ATOM 2110 N N . VAL A 1 265 ? 2.330 4.308 -10.962 1.00 92.25 265 VAL A N 1
ATOM 2111 C CA . VAL A 1 265 ? 1.774 4.433 -9.601 1.00 92.25 265 VAL A CA 1
ATOM 2112 C C . VAL A 1 265 ? 2.777 4.949 -8.574 1.00 92.25 265 VAL A C 1
ATOM 2114 O O . VAL A 1 265 ? 2.387 5.327 -7.468 1.00 92.25 265 VAL A O 1
ATOM 2117 N N . PHE A 1 266 ? 4.066 4.950 -8.916 1.00 93.50 266 PHE A N 1
ATOM 2118 C CA . PHE A 1 266 ? 5.110 5.505 -8.065 1.00 93.50 266 PH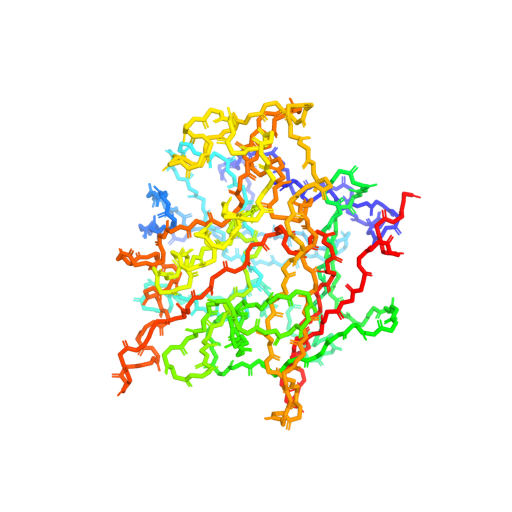E A CA 1
ATOM 2119 C C . PHE A 1 266 ? 5.004 7.026 -8.062 1.00 93.50 266 PHE A C 1
ATOM 2121 O O . PHE A 1 266 ? 5.032 7.661 -9.115 1.00 93.50 266 PHE A O 1
ATOM 2128 N N . MET A 1 267 ? 4.912 7.615 -6.875 1.00 88.25 267 MET A N 1
ATOM 2129 C CA . MET A 1 267 ? 4.850 9.061 -6.713 1.00 88.25 267 MET A CA 1
ATOM 2130 C C . MET A 1 267 ? 5.954 9.549 -5.788 1.00 88.25 267 MET A C 1
ATOM 2132 O O . MET A 1 267 ? 6.105 9.069 -4.662 1.00 88.25 267 MET A O 1
ATOM 2136 N N . ALA A 1 268 ? 6.670 10.577 -6.236 1.00 84.38 268 ALA A N 1
ATOM 2137 C CA . ALA A 1 268 ? 7.374 11.459 -5.323 1.00 84.38 268 ALA A CA 1
ATOM 2138 C C . ALA A 1 268 ? 6.344 12.242 -4.502 1.00 84.38 268 ALA A C 1
ATOM 2140 O O . ALA A 1 268 ? 5.367 12.754 -5.049 1.00 84.38 268 ALA A O 1
ATOM 2141 N N . GLY A 1 269 ? 6.559 12.359 -3.196 1.00 71.38 269 GLY A N 1
ATOM 2142 C CA . GLY A 1 269 ? 5.663 13.166 -2.360 1.00 71.38 269 GLY A CA 1
ATOM 2143 C C . GLY A 1 269 ? 5.667 12.831 -0.879 1.00 71.38 269 GLY A C 1
ATOM 2144 O O . GLY A 1 269 ? 4.977 13.493 -0.107 1.00 71.38 269 GLY A O 1
ATOM 2145 N N . LEU A 1 270 ? 6.452 11.837 -0.447 1.00 71.75 270 LEU A N 1
ATOM 2146 C CA . LEU A 1 270 ? 6.558 11.523 0.977 1.00 71.75 270 LEU A CA 1
ATOM 2147 C C . LEU A 1 270 ? 7.281 12.640 1.762 1.00 71.75 270 LEU A C 1
ATOM 2149 O O . LEU A 1 270 ? 7.006 12.853 2.944 1.00 71.75 270 LEU A O 1
ATOM 2153 N N . VAL A 1 271 ? 8.132 13.414 1.073 1.00 59.38 271 VAL A N 1
ATOM 2154 C CA . VAL A 1 271 ? 8.841 14.599 1.581 1.00 59.38 271 VAL A CA 1
ATOM 2155 C C . VAL A 1 271 ? 8.545 15.797 0.659 1.00 59.38 271 VAL A C 1
ATOM 2157 O O . VAL A 1 271 ? 8.679 15.634 -0.554 1.00 59.38 271 VAL A O 1
ATOM 2160 N N . PRO A 1 272 ? 8.184 16.989 1.178 1.00 50.69 272 PRO A N 1
ATOM 2161 C CA . PRO A 1 272 ? 8.099 17.353 2.589 1.00 50.69 272 PRO A CA 1
ATOM 2162 C C . PRO A 1 272 ? 6.675 17.160 3.150 1.00 50.69 272 PRO A C 1
ATOM 2164 O O . PRO A 1 272 ? 5.779 17.958 2.899 1.00 50.69 272 PRO A O 1
ATOM 2167 N N . ASN A 1 273 ? 6.506 16.149 4.009 1.00 59.66 273 ASN A N 1
ATOM 2168 C CA . ASN A 1 273 ? 5.412 16.001 4.982 1.00 59.66 273 ASN A CA 1
ATOM 2169 C C . ASN A 1 273 ? 4.046 15.492 4.486 1.00 59.66 273 ASN A C 1
ATOM 2171 O O . ASN A 1 273 ? 3.014 16.089 4.807 1.00 59.66 273 AS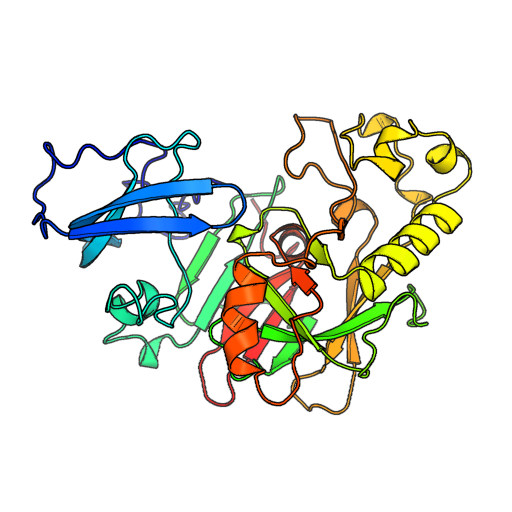N A O 1
ATOM 2175 N N . HIS A 1 274 ? 3.997 14.316 3.849 1.00 68.69 274 HIS A N 1
ATOM 2176 C CA . HIS A 1 274 ? 2.726 13.582 3.758 1.00 68.69 274 HIS A CA 1
ATOM 2177 C C . HIS A 1 274 ? 2.124 13.383 5.173 1.00 68.69 274 HIS A C 1
ATOM 2179 O O . HIS A 1 274 ? 2.853 12.946 6.076 1.00 68.69 274 HIS A O 1
ATOM 2185 N N . PRO A 1 275 ? 0.824 13.665 5.419 1.00 67.94 275 PRO A N 1
ATOM 2186 C CA . PRO A 1 275 ? 0.248 13.637 6.769 1.00 67.94 275 PRO A CA 1
ATOM 2187 C C . PRO A 1 275 ? 0.436 12.306 7.507 1.00 67.94 275 PRO A C 1
ATOM 2189 O O . PRO A 1 275 ? 0.719 12.308 8.705 1.00 67.94 275 PRO A O 1
ATOM 2192 N N . THR A 1 276 ? 0.330 11.178 6.797 1.00 70.25 276 THR A N 1
ATOM 2193 C CA . THR A 1 276 ? 0.585 9.834 7.344 1.00 70.25 276 THR A CA 1
ATOM 2194 C C . THR A 1 276 ? 2.027 9.696 7.838 1.00 70.25 276 THR A C 1
ATOM 2196 O O . THR A 1 276 ? 2.266 9.238 8.952 1.00 70.25 276 THR A O 1
ATOM 2199 N N . ALA A 1 277 ? 2.989 10.181 7.053 1.00 68.94 277 ALA A N 1
ATOM 2200 C CA . ALA A 1 277 ? 4.412 10.085 7.354 1.00 68.94 277 ALA A CA 1
ATOM 2201 C C . ALA A 1 277 ? 4.810 10.989 8.538 1.00 68.94 277 ALA A C 1
ATOM 2203 O O . ALA A 1 277 ? 5.510 10.553 9.453 1.00 68.94 277 ALA A O 1
ATOM 2204 N N . LYS A 1 278 ? 4.275 12.221 8.586 1.00 69.00 278 LYS A N 1
ATOM 2205 C CA . LYS A 1 278 ? 4.491 13.174 9.691 1.00 69.00 278 LYS A CA 1
ATOM 2206 C C . LYS A 1 278 ? 4.006 12.631 11.041 1.00 69.00 278 LYS A C 1
ATOM 2208 O O . LYS A 1 278 ? 4.659 12.850 12.056 1.00 69.00 278 LYS A O 1
ATOM 2213 N N . ARG A 1 279 ? 2.878 11.911 11.074 1.00 66.94 279 ARG A N 1
ATOM 2214 C CA . ARG A 1 279 ? 2.330 11.340 12.321 1.00 66.94 279 ARG A CA 1
ATOM 2215 C C . ARG A 1 279 ? 3.250 10.285 12.942 1.00 66.94 279 ARG A C 1
ATOM 2217 O O . ARG A 1 279 ? 3.329 10.214 14.164 1.00 66.94 279 ARG A O 1
ATOM 2224 N N . ASN A 1 280 ? 3.967 9.513 12.124 1.00 62.16 280 ASN A N 1
ATOM 2225 C CA . ASN A 1 280 ? 4.938 8.530 12.612 1.00 62.16 280 ASN A CA 1
ATOM 2226 C C . ASN A 1 280 ? 6.294 9.135 12.978 1.00 62.16 280 ASN A C 1
ATOM 2228 O O . ASN A 1 280 ? 6.979 8.594 13.840 1.00 62.16 280 ASN A O 1
ATOM 2232 N N . HIS A 1 281 ? 6.660 10.279 12.399 1.00 58.72 281 HIS A N 1
ATOM 2233 C CA . HIS A 1 281 ? 7.935 10.943 12.675 1.00 58.72 281 HIS A CA 1
ATOM 2234 C C . HIS A 1 281 ? 8.171 11.213 14.175 1.00 58.72 281 HIS A C 1
ATOM 2236 O O . HIS A 1 281 ? 9.275 11.020 14.674 1.00 58.72 281 HIS A O 1
ATOM 2242 N N . HIS A 1 282 ? 7.119 11.549 14.933 1.00 55.00 282 HIS A N 1
ATOM 2243 C CA . HIS A 1 282 ? 7.210 11.762 16.384 1.00 55.00 282 HIS A CA 1
ATOM 2244 C C . HIS A 1 282 ? 7.609 10.509 17.186 1.00 55.00 282 HIS A C 1
ATOM 2246 O O . HIS A 1 282 ? 8.111 10.642 18.299 1.00 55.00 282 HIS A O 1
ATOM 2252 N N . ARG A 1 283 ? 7.397 9.301 16.643 1.00 56.34 283 ARG A N 1
ATOM 2253 C CA . ARG A 1 283 ? 7.804 8.030 17.271 1.00 56.34 283 ARG A CA 1
ATOM 2254 C C . ARG A 1 283 ? 9.243 7.632 16.947 1.00 56.34 283 ARG A C 1
ATOM 2256 O O . ARG A 1 283 ? 9.832 6.857 17.689 1.00 56.34 283 ARG A O 1
ATOM 2263 N N . TYR A 1 284 ? 9.815 8.208 15.894 1.00 55.56 284 TYR A N 1
ATOM 2264 C CA . TYR A 1 284 ? 11.214 8.057 15.491 1.00 55.56 284 TYR A CA 1
ATOM 2265 C C . TYR A 1 284 ? 12.070 9.253 15.942 1.00 55.56 284 TYR A C 1
ATOM 2267 O O . TYR A 1 284 ? 13.116 9.538 15.359 1.00 55.56 284 TYR A O 1
ATOM 2275 N N . SER A 1 285 ? 11.625 9.969 16.980 1.00 47.53 285 SER A N 1
ATOM 2276 C CA . SER A 1 285 ? 12.166 11.258 17.431 1.00 47.53 285 SER A CA 1
ATOM 2277 C C . SER A 1 285 ? 13.639 11.230 17.850 1.00 47.53 285 SER A C 1
ATOM 2279 O O . SER A 1 285 ? 14.277 12.277 17.850 1.00 47.53 285 SER A O 1
ATOM 2281 N N . SER A 1 286 ? 14.212 10.059 18.138 1.00 45.88 286 SER A N 1
ATOM 2282 C CA . SER A 1 286 ? 15.650 9.905 18.399 1.00 45.88 286 SER A CA 1
ATOM 2283 C C . SER A 1 286 ? 16.509 9.778 17.133 1.00 45.88 286 SER A C 1
ATOM 2285 O O . SER A 1 286 ? 17.711 10.014 17.200 1.00 45.88 286 SER A O 1
ATOM 2287 N N . ALA A 1 287 ? 15.918 9.432 15.983 1.00 48.12 287 ALA A N 1
ATOM 2288 C CA . ALA A 1 287 ? 16.619 9.214 14.711 1.00 48.12 287 ALA A CA 1
ATOM 2289 C C . ALA A 1 287 ? 16.221 10.212 13.607 1.00 48.12 287 ALA A C 1
ATOM 2291 O O . ALA A 1 287 ? 16.831 10.220 12.542 1.00 48.12 287 ALA A O 1
ATOM 2292 N N . ASN A 1 288 ? 15.199 11.042 13.840 1.00 55.78 288 ASN A N 1
ATOM 2293 C CA . ASN A 1 288 ? 14.661 12.002 12.871 1.00 55.78 288 ASN A CA 1
ATOM 2294 C C . ASN A 1 288 ? 14.271 11.363 11.516 1.00 55.78 288 ASN A C 1
ATOM 2296 O O . ASN A 1 288 ? 14.279 12.022 10.477 1.00 55.78 288 ASN A O 1
ATOM 2300 N N . THR A 1 289 ? 13.929 10.072 11.507 1.00 59.69 289 THR A N 1
ATOM 2301 C CA . THR A 1 289 ? 13.608 9.318 10.291 1.00 59.69 289 THR A CA 1
ATOM 2302 C C . THR A 1 289 ? 12.100 9.293 10.024 1.00 59.69 289 THR A C 1
ATOM 2304 O O . THR A 1 289 ? 11.265 9.335 10.928 1.00 59.69 289 THR A O 1
ATOM 2307 N N . ILE A 1 290 ? 11.738 9.285 8.743 1.00 71.44 290 ILE A N 1
ATOM 2308 C CA . ILE A 1 290 ? 10.370 9.140 8.223 1.00 71.44 290 ILE A CA 1
ATOM 2309 C C . ILE A 1 290 ? 10.337 7.792 7.479 1.00 71.44 290 ILE A C 1
ATOM 2311 O O . ILE A 1 290 ? 11.376 7.422 6.909 1.00 71.44 290 ILE A O 1
ATOM 2315 N N . PRO A 1 291 ? 9.209 7.046 7.460 1.00 85.12 291 PRO A N 1
ATOM 2316 C CA . PRO A 1 291 ? 9.070 5.902 6.557 1.00 85.12 291 PRO A CA 1
ATOM 2317 C C . PRO A 1 291 ? 9.481 6.304 5.136 1.00 85.12 291 PRO A C 1
ATOM 2319 O O . PRO A 1 291 ? 9.211 7.421 4.699 1.00 85.12 291 PRO A O 1
ATOM 2322 N N . GLN A 1 292 ? 10.149 5.408 4.418 1.00 88.88 292 GLN A N 1
ATOM 2323 C CA . GLN A 1 292 ? 10.632 5.688 3.059 1.00 88.88 292 GLN A CA 1
ATOM 2324 C C . GLN A 1 292 ? 9.571 5.373 1.998 1.00 88.88 292 GLN A C 1
ATOM 2326 O O . GLN A 1 292 ? 9.688 5.798 0.849 1.00 88.88 292 GLN A O 1
ATOM 2331 N N . MET A 1 293 ? 8.526 4.637 2.387 1.00 91.88 293 MET A N 1
ATOM 2332 C CA . MET A 1 293 ? 7.492 4.144 1.489 1.00 91.88 293 MET A CA 1
ATOM 2333 C C . MET A 1 293 ? 6.123 4.106 2.179 1.00 91.88 293 MET A C 1
ATOM 2335 O O . MET A 1 293 ? 6.010 3.690 3.333 1.00 91.88 293 MET A O 1
ATOM 2339 N N . ILE A 1 294 ? 5.075 4.493 1.454 1.00 91.56 294 ILE A N 1
ATOM 2340 C CA . ILE A 1 294 ? 3.683 4.150 1.769 1.00 91.56 294 ILE A CA 1
ATOM 2341 C C . ILE A 1 294 ? 3.131 3.368 0.580 1.00 91.56 294 ILE A C 1
ATOM 2343 O O . ILE A 1 294 ? 3.159 3.855 -0.550 1.00 91.56 294 ILE A O 1
ATOM 2347 N N . ILE A 1 295 ? 2.660 2.154 0.836 1.00 92.62 295 ILE A N 1
ATOM 2348 C CA . ILE A 1 295 ? 2.151 1.216 -0.159 1.00 92.62 295 ILE A CA 1
ATOM 2349 C C . ILE A 1 295 ? 0.629 1.239 -0.108 1.00 92.62 295 ILE A C 1
ATOM 2351 O O . ILE A 1 295 ? 0.030 0.841 0.893 1.00 92.62 295 ILE A O 1
ATOM 2355 N N . GLY A 1 296 ? 0.028 1.706 -1.196 1.00 89.50 296 GLY A N 1
ATOM 2356 C CA . GLY A 1 296 ? -1.405 1.661 -1.416 1.00 89.50 296 GLY A CA 1
ATOM 2357 C C . GLY A 1 296 ? -1.901 0.327 -1.975 1.00 89.50 296 GLY A C 1
ATOM 2358 O O . GLY A 1 296 ? -1.241 -0.707 -1.893 1.00 89.50 296 GLY A O 1
ATOM 2359 N N . THR A 1 297 ? -3.088 0.348 -2.573 1.00 87.38 297 THR A N 1
ATOM 2360 C CA . THR A 1 297 ? -3.782 -0.840 -3.078 1.00 87.38 297 THR A CA 1
ATOM 2361 C C . THR A 1 297 ? -3.131 -1.463 -4.309 1.00 87.38 297 THR A C 1
ATOM 2363 O O . THR A 1 297 ? -3.366 -2.633 -4.548 1.00 87.38 297 THR A O 1
ATOM 2366 N N . SER A 1 298 ? -2.281 -0.750 -5.058 1.00 84.75 298 SER A N 1
ATOM 2367 C CA . SER A 1 298 ? -1.702 -1.276 -6.307 1.00 84.75 298 SER A CA 1
ATOM 2368 C C . SER A 1 298 ? -0.859 -2.532 -6.119 1.00 84.75 298 SER A C 1
ATOM 2370 O O . SER A 1 298 ? -0.926 -3.431 -6.944 1.00 84.75 298 SER A O 1
ATOM 2372 N N . LEU A 1 299 ? -0.095 -2.628 -5.027 1.00 85.75 299 LEU A N 1
ATOM 2373 C CA . LEU A 1 299 ? 0.607 -3.871 -4.688 1.00 85.75 299 LEU A CA 1
ATOM 2374 C C . LEU A 1 299 ? -0.362 -4.940 -4.166 1.00 85.75 299 LEU A C 1
ATOM 2376 O O . LEU A 1 299 ? -0.156 -6.131 -4.374 1.00 85.75 299 LEU A O 1
ATOM 2380 N N . LEU A 1 300 ? -1.398 -4.502 -3.454 1.00 82.62 300 LEU A N 1
ATOM 2381 C CA . LEU A 1 300 ? -2.365 -5.374 -2.793 1.00 82.62 300 LEU A CA 1
ATOM 2382 C C . LEU A 1 300 ? -3.369 -6.002 -3.769 1.00 82.62 300 LEU A C 1
ATOM 2384 O O . LEU A 1 300 ? -4.054 -6.953 -3.402 1.00 82.62 300 LEU A O 1
ATOM 2388 N N . ASP A 1 301 ? -3.423 -5.491 -4.999 1.00 84.06 301 ASP A N 1
ATOM 2389 C CA . ASP A 1 301 ? -4.167 -6.085 -6.106 1.00 84.06 301 ASP A CA 1
ATOM 2390 C C . ASP A 1 301 ? -3.509 -7.390 -6.598 1.00 84.06 301 ASP A C 1
ATOM 2392 O O . ASP A 1 301 ? -4.207 -8.307 -7.025 1.00 84.06 301 ASP A O 1
ATOM 2396 N N . ASP A 1 302 ? -2.184 -7.518 -6.475 1.00 88.06 302 ASP A N 1
ATOM 2397 C CA . ASP A 1 302 ? -1.449 -8.749 -6.811 1.00 88.06 302 ASP A CA 1
ATOM 2398 C C . ASP A 1 302 ? -1.158 -9.618 -5.578 1.00 88.06 302 ASP A C 1
ATOM 2400 O O . ASP A 1 302 ? -0.963 -10.831 -5.689 1.00 88.06 302 ASP A O 1
ATOM 2404 N N . TYR A 1 303 ? -1.157 -9.012 -4.386 1.00 92.06 303 TYR A N 1
ATOM 2405 C CA . TYR A 1 303 ? -0.837 -9.695 -3.137 1.00 92.06 303 TYR A CA 1
ATOM 2406 C C . TYR A 1 303 ? -1.878 -9.447 -2.043 1.00 92.06 303 TYR A C 1
ATOM 2408 O O . TYR A 1 303 ? -1.922 -8.368 -1.447 1.00 92.06 303 TYR A O 1
ATOM 2416 N N . ALA A 1 304 ? -2.648 -10.479 -1.690 1.00 92.31 304 ALA A N 1
ATOM 2417 C CA . ALA A 1 304 ? -3.527 -10.418 -0.529 1.00 92.31 304 ALA A CA 1
ATOM 2418 C C . ALA A 1 304 ? -2.698 -10.238 0.744 1.00 92.31 304 ALA A C 1
ATOM 2420 O O . ALA A 1 304 ? -1.620 -10.819 0.896 1.00 92.31 304 ALA A O 1
ATOM 2421 N N . LEU A 1 305 ? -3.230 -9.457 1.678 1.00 94.00 305 LEU A N 1
ATOM 2422 C CA . LEU A 1 305 ? -2.544 -9.050 2.897 1.00 94.00 305 LEU A CA 1
ATOM 2423 C C . LEU A 1 305 ? -3.280 -9.594 4.115 1.00 94.00 305 LEU A C 1
ATOM 2425 O O . LEU A 1 305 ? -4.437 -9.250 4.328 1.00 94.00 305 LEU A O 1
ATOM 2429 N N . ARG A 1 306 ? -2.598 -10.357 4.970 1.00 93.56 306 ARG A N 1
ATOM 2430 C CA . ARG A 1 306 ? -3.074 -10.673 6.321 1.00 93.56 306 ARG A CA 1
ATOM 2431 C C . ARG A 1 306 ? -2.211 -9.983 7.361 1.00 93.56 306 ARG A C 1
ATOM 2433 O O . ARG A 1 306 ? -0.989 -10.079 7.313 1.00 93.56 306 ARG A O 1
ATOM 2440 N N . ILE A 1 307 ? -2.857 -9.359 8.331 1.00 92.38 307 ILE A N 1
ATOM 2441 C CA . ILE A 1 307 ? -2.245 -8.850 9.552 1.00 92.38 307 ILE A CA 1
ATOM 2442 C C . ILE A 1 307 ? -2.607 -9.813 10.679 1.00 92.38 307 ILE A C 1
ATOM 2444 O O . ILE A 1 307 ? -3.790 -10.014 10.946 1.00 92.38 307 ILE A O 1
ATOM 2448 N N . ASP A 1 308 ? -1.598 -10.399 11.318 1.00 90.44 308 ASP A N 1
ATOM 2449 C CA . ASP A 1 308 ? -1.744 -11.189 12.540 1.00 90.44 308 ASP A CA 1
ATOM 2450 C C . ASP A 1 308 ? -1.244 -10.360 13.729 1.00 90.44 308 ASP A C 1
ATOM 2452 O O . ASP A 1 308 ? -0.101 -9.894 13.760 1.00 90.44 308 ASP A O 1
ATOM 2456 N N . TYR A 1 309 ? -2.127 -10.153 14.699 1.00 85.12 309 TYR A N 1
ATOM 2457 C CA . TYR A 1 309 ? -1.881 -9.374 15.907 1.00 85.12 309 TYR A CA 1
ATOM 2458 C C . TYR A 1 309 ? -1.340 -10.231 17.067 1.00 85.12 309 TYR A C 1
ATOM 2460 O O . TYR A 1 309 ? -1.024 -9.679 18.123 1.00 85.12 309 TYR A O 1
ATOM 2468 N N . LYS A 1 310 ? -1.223 -11.562 16.913 1.00 82.56 310 LYS A N 1
ATOM 2469 C CA . LYS A 1 310 ? -0.597 -12.447 17.914 1.00 82.56 310 LYS A CA 1
ATOM 2470 C C . LYS A 1 310 ? 0.889 -12.138 18.048 1.00 82.56 310 LYS A C 1
ATOM 2472 O O . LYS A 1 310 ? 1.533 -11.756 17.086 1.00 82.56 310 LYS A O 1
ATOM 2477 N N . ASN A 1 311 ? 1.449 -12.321 19.242 1.00 76.56 311 ASN A N 1
ATOM 2478 C CA . ASN A 1 311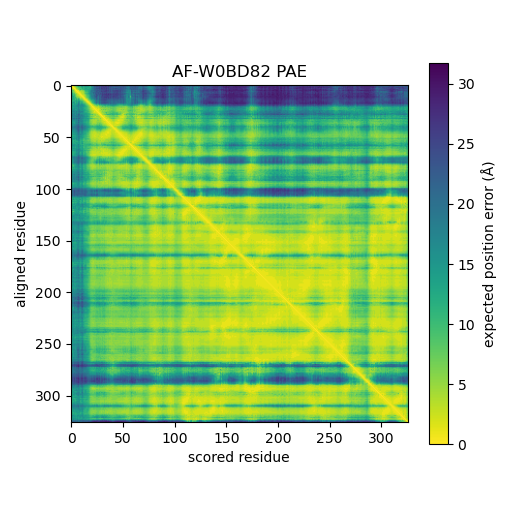 ? 2.835 -11.956 19.543 1.00 76.56 311 ASN A CA 1
ATOM 2479 C C . ASN A 1 311 ? 3.842 -13.029 19.050 1.00 76.56 311 ASN A C 1
ATOM 2481 O O . ASN A 1 311 ? 3.765 -14.159 19.539 1.00 76.56 311 ASN A O 1
ATOM 2485 N N . PRO A 1 312 ? 4.811 -12.704 18.161 1.00 84.19 312 PRO A N 1
ATOM 2486 C CA . PRO A 1 312 ? 5.083 -11.378 17.598 1.00 84.19 312 PRO A CA 1
ATOM 2487 C C . PRO A 1 312 ? 4.159 -11.008 16.424 1.00 84.19 312 PRO A C 1
ATOM 2489 O O . PRO A 1 312 ? 3.995 -11.817 15.502 1.00 84.19 312 PRO A O 1
ATOM 2492 N N . PRO A 1 313 ? 3.610 -9.774 16.415 1.00 89.44 313 PRO A N 1
ATOM 2493 C CA . PRO A 1 313 ? 2.686 -9.347 15.374 1.00 89.44 313 PRO A CA 1
ATOM 2494 C C . PRO A 1 313 ? 3.398 -9.301 14.026 1.00 89.44 313 PRO A C 1
ATOM 2496 O O . PRO A 1 313 ? 4.563 -8.894 13.921 1.00 89.44 313 PRO A O 1
ATOM 2499 N N . ASN A 1 314 ? 2.702 -9.733 12.984 1.00 93.50 314 ASN A N 1
ATOM 2500 C CA . ASN A 1 314 ? 3.284 -9.896 11.664 1.00 93.50 314 ASN A CA 1
ATOM 2501 C C . ASN A 1 314 ? 2.288 -9.591 10.548 1.00 93.50 314 ASN A C 1
ATOM 2503 O O . ASN A 1 314 ? 1.075 -9.509 10.732 1.00 93.50 314 ASN A O 1
ATOM 2507 N N . VAL A 1 315 ? 2.857 -9.413 9.367 1.00 94.69 315 VAL A N 1
ATOM 2508 C CA . VAL A 1 315 ? 2.151 -9.287 8.108 1.00 94.69 315 VAL A CA 1
ATOM 2509 C C . VAL A 1 315 ? 2.535 -10.469 7.232 1.00 94.69 315 VAL A C 1
ATOM 2511 O O . VAL A 1 315 ? 3.718 -10.755 7.053 1.00 94.69 315 VAL A O 1
ATOM 2514 N N . THR A 1 316 ? 1.535 -11.121 6.647 1.00 94.69 316 THR A N 1
ATOM 2515 C CA . THR A 1 316 ? 1.705 -12.170 5.644 1.00 94.69 316 THR A CA 1
ATOM 2516 C C . THR A 1 316 ? 1.126 -11.716 4.307 1.00 94.69 316 THR A C 1
ATOM 2518 O O . THR A 1 316 ? 0.004 -11.215 4.268 1.00 94.69 316 THR A O 1
ATOM 2521 N N . PHE A 1 317 ? 1.860 -11.937 3.220 1.00 94.50 317 PHE A N 1
ATOM 2522 C CA . PHE A 1 317 ? 1.376 -11.752 1.855 1.00 94.50 317 PHE A CA 1
ATOM 2523 C C . PHE A 1 317 ? 1.126 -13.100 1.182 1.00 94.50 317 PHE A C 1
ATOM 2525 O O . PHE A 1 317 ? 1.886 -14.054 1.384 1.00 94.50 317 PHE A O 1
ATOM 2532 N N . TYR A 1 318 ? 0.094 -13.148 0.350 1.00 93.12 318 TYR A N 1
ATOM 2533 C CA . TYR A 1 318 ? -0.312 -14.314 -0.432 1.00 93.12 318 TYR A CA 1
ATOM 2534 C C . TYR A 1 318 ? -0.520 -13.912 -1.884 1.00 93.12 318 TYR A C 1
ATOM 2536 O O . TYR A 1 318 ? -0.859 -12.764 -2.154 1.00 93.12 318 TYR A O 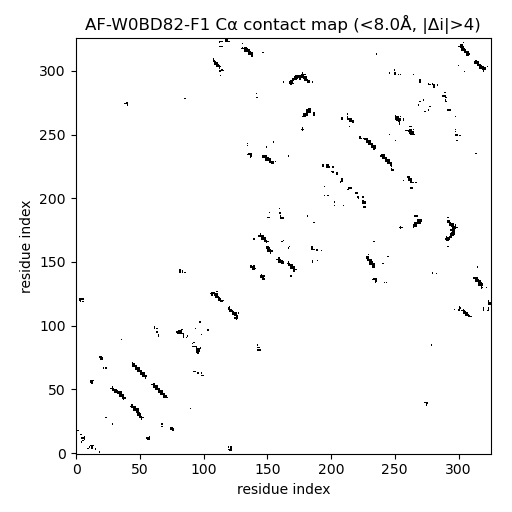1
ATOM 2544 N N . ASP A 1 319 ? -0.374 -14.863 -2.800 1.00 89.75 319 ASP A N 1
ATOM 2545 C CA . ASP A 1 319 ? -0.781 -14.661 -4.187 1.00 89.75 319 ASP A CA 1
ATOM 2546 C C . ASP A 1 319 ? -2.295 -14.420 -4.254 1.00 89.75 319 ASP A C 1
ATOM 2548 O O . ASP A 1 319 ? -3.102 -15.265 -3.847 1.00 89.75 319 ASP A O 1
ATOM 2552 N N . ASN A 1 320 ? -2.668 -13.244 -4.750 1.00 87.19 320 ASN A N 1
ATOM 2553 C CA . ASN A 1 320 ? -4.048 -12.799 -4.784 1.00 87.19 320 ASN A CA 1
ATOM 2554 C C . ASN A 1 320 ? -4.844 -13.393 -5.953 1.00 87.19 320 ASN A C 1
ATOM 2556 O O . ASN A 1 320 ? -6.069 -13.491 -5.871 1.00 87.19 320 ASN A O 1
ATOM 2560 N N . HIS A 1 321 ? -4.180 -13.852 -7.020 1.00 81.44 321 HIS A N 1
ATOM 2561 C CA . HIS A 1 321 ? -4.863 -14.369 -8.211 1.00 81.44 321 HIS A CA 1
ATOM 2562 C C . HIS A 1 321 ? -5.763 -15.569 -7.896 1.00 81.44 321 HIS A C 1
ATOM 2564 O O . HIS A 1 321 ? -6.811 -15.746 -8.511 1.00 81.44 321 HIS A O 1
ATOM 2570 N N . THR A 1 322 ? -5.377 -16.374 -6.905 1.00 79.06 322 THR A N 1
ATOM 2571 C CA . THR A 1 322 ? -6.157 -17.539 -6.457 1.00 79.06 322 THR A CA 1
ATOM 2572 C C . THR A 1 322 ? -7.341 -17.180 -5.557 1.00 79.06 322 THR A C 1
ATOM 2574 O O . THR A 1 322 ? -8.236 -18.000 -5.372 1.00 79.06 322 THR A O 1
ATOM 2577 N N . LEU A 1 323 ? -7.355 -15.966 -5.001 1.00 83.75 323 LEU A N 1
ATOM 2578 C CA . LEU A 1 323 ? -8.377 -15.481 -4.070 1.00 83.75 323 LEU A CA 1
ATOM 2579 C C . LEU A 1 323 ? -9.422 -14.599 -4.764 1.00 83.75 323 LEU A C 1
ATOM 2581 O O . LEU A 1 323 ? -10.546 -14.488 -4.286 1.00 83.75 323 LEU A O 1
ATOM 2585 N N . CYS A 1 324 ? -9.078 -14.018 -5.913 1.00 80.25 324 CYS A N 1
ATOM 2586 C CA . CYS A 1 324 ? -9.938 -13.115 -6.677 1.00 80.25 324 CYS A CA 1
ATOM 2587 C C . CYS A 1 324 ? -10.851 -13.799 -7.704 1.00 80.25 324 CYS A C 1
ATOM 2589 O O . CYS A 1 324 ? -11.267 -13.179 -8.685 1.00 80.25 324 CYS A O 1
ATOM 2591 N N . ILE A 1 325 ? -11.173 -15.074 -7.487 1.00 65.19 325 ILE A N 1
ATOM 2592 C CA . ILE A 1 325 ? -11.985 -15.872 -8.409 1.00 65.19 325 ILE A CA 1
ATOM 2593 C C . ILE A 1 325 ? -13.462 -15.461 -8.289 1.00 65.19 325 ILE A C 1
ATOM 2595 O O . ILE A 1 325 ? -13.996 -15.356 -7.184 1.00 65.19 325 ILE A O 1
ATOM 2599 N N . LYS A 1 326 ? -14.082 -15.194 -9.446 1.00 49.25 326 LYS A N 1
ATOM 2600 C CA . LYS A 1 326 ? -15.492 -14.805 -9.610 1.00 49.25 326 LYS A CA 1
ATOM 2601 C C . LYS A 1 326 ? -16.476 -15.888 -9.200 1.00 49.25 326 LYS A C 1
ATOM 2603 O O . LYS A 1 326 ? -16.236 -17.059 -9.570 1.00 49.25 326 LYS A O 1
#

Mean predicted aligned error: 8.55 Å

Solvent-accessible surface area (backbone atoms only — not comparable to full-atom values): 18435 Å² total; per-residue (Å²): 135,82,73,56,64,48,54,92,83,36,70,49,41,88,70,61,83,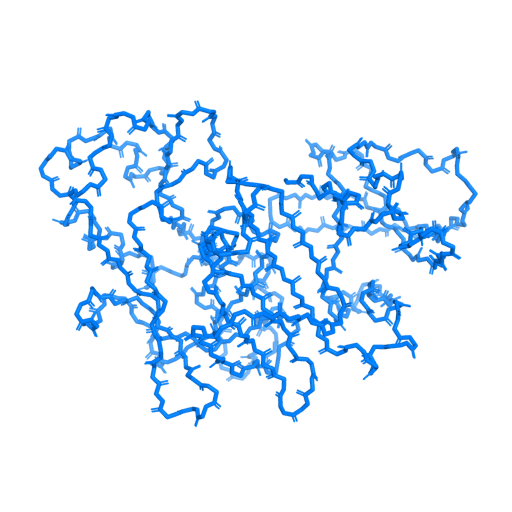59,93,68,86,82,62,71,92,80,50,90,57,47,75,68,88,45,71,46,84,44,75,48,84,94,47,77,37,45,24,40,38,31,39,34,72,44,73,84,44,72,91,42,67,42,81,37,84,43,73,48,65,53,89,53,95,68,91,72,87,84,82,65,85,40,77,46,63,90,43,59,93,83,48,81,65,77,28,58,52,54,62,72,22,99,50,37,88,78,36,40,29,42,34,42,41,40,22,74,92,66,29,80,33,51,74,45,85,23,90,70,96,68,77,78,67,72,44,48,25,42,49,48,103,55,79,55,57,25,31,46,26,40,34,34,21,38,78,88,67,45,85,56,14,53,46,95,72,59,51,37,40,28,35,61,36,70,86,63,34,43,30,35,36,16,27,64,70,40,34,51,43,41,49,54,49,45,58,74,46,20,41,78,71,49,66,66,48,63,66,49,42,76,78,63,57,33,68,40,55,48,88,77,54,57,60,87,42,33,56,49,36,22,44,30,30,40,28,59,84,69,80,50,73,43,70,52,78,37,48,38,68,49,47,42,30,47,60,96,38,60,93,69,21,25,26,57,26,72,33,73,52,43,63,92,61,32,52,75,43,52,67,52,26,72,80,31,62,92,72,75,48,58,57,47,34,38,38,15,36,31,63,29,41,58,28,20,41,35,40,36,66,53,90,80,34,28,38,37,33,27,67,19,75,81,71,28,68,120

Sequence (326 aa):
MVFTADESYCPSCKKALTKGAINPEKMDIYNTNKTLFLNYGSAKDTATIYIAPIQYSEDKQLAMEIFVLKDSNQPSSIIGMIHHDLRESMIKFTPFLVKLTDNFNKYSELTFVLCANQGKSYYHLGPMKLPTSSFQSQLLPSKFYEINTAGFFTHDKKPIATPDNKLSGAILDTGTGGFILLTQNLYKPLFDYIYAHAGNKNKKLNAKFWSNNYCILQKDIDFKSFPTVKIGFQSIDKKSIYYLTLPPTTYINQAGCDEGYVRLVFMAGLVPNHPTAKRNHHRYSSANTIPQMIIGTSLLDDYALRIDYKNPPNVTFYDNHTLCIK

Organism: NCBI:txid1268635

Nearest PDB structures (foldseek):
  7d2x-assembly1_A  TM=7.788E-01  e=4.438E-12  Homo sapiens
  3dm6-assembly3_C  TM=7.744E-01  e=3.959E-12  Homo sapiens
  5qcq-assembly3_C  TM=7.687E-01  e=5.576E-12  Homo sapiens
  4ivs-assembly1_A  TM=8.046E-01  e=2.920E-11  Homo sapiens
  4i12-assembly1_A  TM=7.742E-01  e=9.321E-12  Homo sapiens

Secondary structure (DSSP, 8-state):
------TTT-TT--S---SS---GGGS--EEEEEEEEEEETTEEEEEEEEEEEEEEETTEEEEEEEEEEES-SS--------SS-TTTTT-----HHHHT-TTHHHH-EEEEE--TTTS--EEEES------EEEEEEPPS-SS-EEEEEEEEETT--EEE--TTS-EEEEE-GGGTT-EEE-HHHHHHHHHHHHHHSHHHHHTS-HHHHHH---EEGGG--GGGSPPEEEEEE-TTSS-EEEEEE-HHHHEE-TTSPTTEEEE-EEE-STTT-HHHHHHHGGGTTTT---SEEE-HHHHTTEEEEEE-SSSPEEEEEESTTT---

InterPro domains:
  IPR021109 Aspartic peptidase domain superfamily [G3DSA:2.40.70.10] (70-321)
  IPR021109 Aspartic peptidase domain superfamily [SSF50630] (70-311)